Protein AF-A0A8J7CG60-F1 (afdb_monomer)

Secondary structure (DSSP, 8-state):
-EEEEEEE-SS-HHHHHHHS-HHHHHHHHHHHT----EEEEEEE-GGGS-HHHHHHHHTTT-EEEE-HHHHHHHHHHTGGGGGGHHHHHHHHHHHHHHHHHSTT--EEEE-TTEEESS-HHHHHHHTTT--EESTT-TTEEEE--TTHHHHHHHHHHHHHH-HHHHHHHHHHTTTTHHHHHHHH-------SS--SHHHHHHHHHHTTSS----HHHHHHHTTTEE--S-GGGTTTSTTGGGGPSP-EEEETTEEEETTEEE-EEE--HHHHHHHHHHHHHHHH-TT-------TT-----TTSHHHHHHHHHHHHHH-----HHHHHHIIIII--SHHHHTT-GGGSTTTT-

Nearest PDB structures (foldseek):
  6w0u-assembly1_A-2  TM=4.039E-01  e=3.022E+00  Human immunodeficiency virus 1
  6l0c-assembly1_A-2  TM=3.840E-01  e=8.958E+00  Human immunodeficiency virus 1
  4dmn-assembly1_A  TM=3.626E-01  e=8.506E+00  Human immunodeficiency virus type 1 (NEW YORK-5 ISOLATE)

Foldseek 3Di:
DAEEEEDEDDAAQVVRCLALVLLLQLVLCVLVVADPRYEYEYCYCPVRYDPVSVVSNVVSNYHYDDLVVVNVVVCVVLVLLCVLPDVQSCQLCVLVSCCVVVPPDWYWYAYSQKRFLDHPVLLCVLCPLFFADFLLDNRTTTGNDNCQSVLSVVLSVVCSVPQLVSLQVLLVVCPPLVVCSQWQSLHDDPDSGDNHVSNVSSSCSSVVSGDHDTPVSSCVSVVLEDDDLAPVCQCVDPPSVVVPQWDWDADSLWIDTPNRTHRIDRCDPQNVVLLQLVVQCCVPVVPDPDDDDRPPDPPPDDPPCPVCVVVVVVSVVPGDPRGSSNSCCCCRPPHHCRVVRVPDPPSDDPPPD

Sequence (353 aa):
MKSVICVWCNNNSHEFEQQIPLNFLGKRNHALGFSNQFEILFLDGFDRIDQQYKNSLEELGYSLHDCSKIFASLSNQYSALSRFGDYEKKCFLRWLVIEQYLSGEAIAHYDGDIVFNEDPSILQQKMHNKTFMLQGCPALICISDKDWFNQYQSQLEVFVNNIEEYSEQAWQEREEWELSQENKWAGSRFRRIISSDQDFFSHLIHTDRISQDNPQEIISNLQSYILWENPLYLHVYSPWNKNLPFRYKRINNIDFINEQQVAFWHMQGYFVKYLGKYLYLKNILKFLNMRLTNEMEVLGGDKGEYFSKLTRKIIDKFHKNYSRLEIYNFYFKEKSFDDVFNNQVWWQKGVFV

Radius of gyration: 20.49 Å; Cα contacts (8 Å, |Δi|>4): 522; chains: 1; bounding box: 55×44×49 Å

Organism: NCBI:txid2748662

Solvent-accessible surface area (backbone atoms only — not comparable to full-atom values): 19594 Å² total; per-residue (Å²): 115,46,37,35,29,70,45,67,40,91,67,38,51,69,63,35,34,34,63,43,31,54,65,60,51,33,53,49,31,54,76,72,72,30,65,39,70,29,46,36,37,18,48,35,39,55,86,41,41,46,68,69,61,51,50,55,36,42,77,44,45,34,44,81,42,78,35,36,68,58,35,52,54,48,49,61,73,51,46,70,42,57,82,59,35,72,68,37,34,48,58,55,45,47,61,60,41,46,45,73,74,49,63,91,59,35,35,37,38,37,38,59,46,58,46,73,44,48,41,56,64,61,54,49,63,58,46,59,88,34,27,37,47,45,57,25,35,73,55,37,29,33,38,45,56,79,61,41,62,58,36,49,50,57,52,48,54,56,33,60,75,37,54,67,62,43,17,48,51,54,50,69,67,44,72,68,46,70,59,27,28,74,61,56,23,14,29,77,75,93,61,61,63,64,68,41,43,47,40,45,49,16,52,30,44,59,69,66,57,34,79,64,53,58,49,67,61,55,47,61,61,41,64,72,42,46,82,63,64,42,76,91,48,48,64,74,41,80,75,61,39,77,58,67,80,54,43,48,50,72,57,96,89,29,44,24,46,69,87,31,34,31,40,47,44,46,53,45,70,70,53,45,49,48,51,35,50,50,53,50,44,52,73,73,45,74,84,61,96,68,87,78,81,56,95,80,66,80,77,86,59,99,77,67,52,66,68,52,51,54,52,46,53,51,47,70,72,66,51,69,86,62,43,50,39,56,51,45,47,43,49,73,72,76,46,66,60,45,85,73,40,54,76,54,70,79,73,48,89,71,79,83,114

Mean predicted aligned error: 6.36 Å

pLDDT: mean 87.69, std 15.95, range [29.81, 98.81]

Structure (mmCIF, N/CA/C/O backbone):
data_AF-A0A8J7CG60-F1
#
_entry.id   AF-A0A8J7CG60-F1
#
loop_
_atom_site.group_PDB
_atom_site.id
_atom_site.type_symbol
_atom_site.label_atom_id
_atom_site.label_alt_id
_atom_site.label_comp_id
_atom_site.label_asym_id
_atom_site.label_entity_id
_atom_site.label_seq_id
_atom_site.pdbx_PDB_ins_code
_atom_site.Cartn_x
_atom_site.Cartn_y
_atom_site.Cartn_z
_atom_site.occupancy
_atom_site.B_iso_or_equiv
_atom_site.auth_seq_id
_atom_site.auth_comp_id
_atom_site.auth_asym_id
_atom_site.auth_atom_id
_atom_site.pdbx_PDB_model_num
ATOM 1 N N . MET A 1 1 ? -8.453 -15.650 0.715 1.00 93.50 1 MET A N 1
ATOM 2 C CA . MET A 1 1 ? -7.894 -14.326 1.036 1.00 93.50 1 MET A CA 1
ATOM 3 C C . MET A 1 1 ? -8.338 -13.377 -0.058 1.00 93.50 1 MET A C 1
ATOM 5 O O . MET A 1 1 ? -8.254 -13.760 -1.219 1.00 93.50 1 MET A O 1
ATOM 9 N N . LYS A 1 2 ? -8.877 -12.213 0.298 1.00 96.25 2 LYS A N 1
ATOM 10 C CA . LYS A 1 2 ? -9.319 -11.178 -0.642 1.00 96.25 2 LYS A CA 1
ATOM 11 C C . LYS A 1 2 ? -8.225 -10.135 -0.817 1.00 96.25 2 LYS A C 1
ATOM 13 O O . LYS A 1 2 ? -7.648 -9.701 0.173 1.00 96.25 2 LYS A O 1
ATOM 18 N N . SER A 1 3 ? -7.955 -9.720 -2.049 1.00 97.44 3 SER A N 1
ATOM 19 C CA . SER A 1 3 ? -7.085 -8.570 -2.288 1.00 97.44 3 SER A CA 1
ATOM 20 C C . SER A 1 3 ? -7.886 -7.285 -2.267 1.00 97.44 3 SER A C 1
ATOM 22 O O . SER A 1 3 ? -8.935 -7.208 -2.901 1.00 97.44 3 SER A O 1
ATOM 24 N N . VAL A 1 4 ? -7.403 -6.289 -1.533 1.00 98.31 4 VAL A N 1
ATOM 25 C CA . VAL A 1 4 ? -8.158 -5.070 -1.234 1.00 98.31 4 VAL A CA 1
ATOM 26 C C . VAL A 1 4 ? -7.294 -3.847 -1.492 1.00 98.31 4 VAL A C 1
ATOM 28 O O . VAL A 1 4 ? -6.126 -3.823 -1.108 1.00 98.31 4 VAL A O 1
ATOM 31 N N . ILE A 1 5 ? -7.879 -2.823 -2.109 1.00 98.44 5 ILE A N 1
ATOM 32 C CA . ILE A 1 5 ? -7.265 -1.500 -2.246 1.00 98.44 5 ILE A CA 1
ATOM 33 C C . ILE A 1 5 ? -8.273 -0.468 -1.748 1.00 98.44 5 ILE A C 1
ATOM 35 O O . ILE A 1 5 ? -9.375 -0.352 -2.285 1.00 98.44 5 ILE A O 1
ATOM 39 N N . CYS A 1 6 ? -7.894 0.303 -0.733 1.00 98.50 6 CYS A N 1
ATOM 40 C CA . CYS A 1 6 ? -8.697 1.426 -0.259 1.00 98.50 6 CYS A CA 1
ATOM 41 C C . CYS A 1 6 ? -8.301 2.703 -0.997 1.00 98.50 6 CYS A C 1
ATOM 43 O O . CYS A 1 6 ? -7.126 3.061 -1.051 1.00 98.50 6 CYS A O 1
ATOM 45 N N . VAL A 1 7 ? -9.287 3.412 -1.540 1.00 98.25 7 VAL A N 1
ATOM 46 C CA . VAL A 1 7 ? -9.072 4.645 -2.305 1.00 98.25 7 VAL A CA 1
ATOM 47 C C . VAL A 1 7 ? -10.098 5.710 -1.939 1.00 98.25 7 VAL A C 1
ATOM 49 O O . VAL A 1 7 ? -11.120 5.442 -1.313 1.00 98.25 7 VAL A O 1
ATOM 52 N N . TRP A 1 8 ? -9.837 6.947 -2.340 1.00 97.75 8 TRP A N 1
ATOM 53 C CA . TRP A 1 8 ? -10.813 8.030 -2.300 1.00 97.75 8 TRP A CA 1
ATOM 54 C C . TRP A 1 8 ? -10.548 9.003 -3.444 1.00 97.75 8 TRP A C 1
ATOM 56 O O . TRP A 1 8 ? -9.405 9.182 -3.871 1.00 97.75 8 TRP A O 1
ATOM 66 N N . CYS A 1 9 ? -11.606 9.638 -3.945 1.00 97.12 9 CYS A N 1
ATOM 67 C CA . CYS A 1 9 ? -11.503 10.625 -5.013 1.00 97.12 9 CYS A CA 1
ATOM 68 C C . CYS A 1 9 ? -11.947 12.003 -4.530 1.00 97.12 9 CYS A C 1
ATOM 70 O O . CYS A 1 9 ? -13.096 12.213 -4.154 1.00 97.12 9 CYS A O 1
ATOM 72 N N . ASN A 1 10 ? -11.038 12.974 -4.589 1.00 94.62 10 ASN A N 1
ATOM 73 C CA . ASN A 1 10 ? -11.360 14.340 -4.190 1.00 94.62 10 ASN A CA 1
ATOM 74 C C . ASN A 1 10 ? -11.981 15.160 -5.327 1.00 94.62 10 ASN A C 1
ATOM 76 O O . ASN A 1 10 ? -12.767 16.061 -5.046 1.00 94.62 10 ASN A O 1
ATOM 80 N N . ASN A 1 11 ? -11.670 14.833 -6.584 1.00 94.69 11 ASN A N 1
ATOM 81 C CA . ASN A 1 11 ? -11.988 15.681 -7.732 1.00 94.69 11 ASN A CA 1
ATOM 82 C C . ASN A 1 11 ? -12.797 14.932 -8.793 1.00 94.69 11 ASN A C 1
ATOM 84 O O . ASN A 1 11 ? -14.014 14.901 -8.703 1.00 94.69 11 ASN A O 1
ATOM 88 N N . ASN A 1 12 ? -12.144 14.357 -9.801 1.00 97.31 12 ASN A N 1
ATOM 89 C CA . ASN A 1 12 ? -12.774 13.649 -10.917 1.00 97.31 12 ASN A CA 1
ATOM 90 C C . ASN A 1 12 ? -11.891 12.472 -11.362 1.00 97.31 12 ASN A C 1
ATOM 92 O O . ASN A 1 12 ? -10.744 12.358 -10.925 1.00 97.31 12 ASN A O 1
ATOM 96 N N . SER A 1 13 ? -12.396 11.621 -12.257 1.00 97.81 13 SER A N 1
ATOM 97 C CA . SER A 1 13 ? -11.680 10.430 -12.743 1.00 97.81 13 SER A CA 1
ATOM 98 C C . SER A 1 13 ? -10.309 10.729 -13.347 1.00 97.81 13 SER A C 1
ATOM 100 O O . SER A 1 13 ? -9.375 9.953 -13.159 1.00 97.81 13 SER A O 1
ATOM 102 N N . HIS A 1 14 ? -10.167 11.848 -14.067 1.00 97.44 14 HIS A N 1
ATOM 103 C CA . HIS A 1 14 ? -8.894 12.209 -14.685 1.00 97.44 14 HIS A CA 1
ATOM 104 C C . HIS A 1 14 ? -7.843 12.497 -13.616 1.00 97.44 14 HIS A C 1
ATOM 106 O O . HIS A 1 14 ? -6.774 11.898 -13.622 1.00 97.44 14 HIS A O 1
ATOM 112 N N . GLU A 1 15 ? -8.154 13.386 -12.676 1.00 97.00 15 GLU A N 1
ATOM 113 C CA . GLU A 1 15 ? -7.235 13.738 -11.594 1.00 97.00 15 GLU A CA 1
ATOM 114 C C . GLU A 1 15 ? -6.970 12.568 -10.647 1.00 97.00 15 GLU A C 1
ATOM 116 O O . GLU A 1 15 ? -5.842 12.412 -10.179 1.00 97.00 15 GLU A O 1
ATOM 121 N N . PHE A 1 16 ? -7.976 11.722 -10.410 1.00 97.50 16 PHE A N 1
ATOM 122 C CA . PHE A 1 16 ? -7.812 10.478 -9.671 1.00 97.50 16 PHE A CA 1
ATOM 123 C C . PHE A 1 16 ? -6.768 9.581 -10.337 1.00 97.50 16 PHE A C 1
ATOM 125 O O . PHE A 1 16 ? -5.786 9.243 -9.689 1.00 97.50 16 PHE A O 1
ATOM 132 N N . GLU A 1 17 ? -6.894 9.290 -11.635 1.00 97.81 17 GLU A N 1
ATOM 133 C CA . GLU A 1 17 ? -5.934 8.451 -12.366 1.00 97.81 17 GLU A CA 1
ATOM 134 C C . GLU A 1 17 ? -4.526 9.074 -12.413 1.00 97.81 17 GLU A C 1
ATOM 136 O O . GLU A 1 17 ? -3.533 8.354 -12.399 1.00 97.81 17 GLU A O 1
ATOM 141 N N . GLN A 1 18 ? -4.394 10.407 -12.421 1.00 96.69 18 GLN A N 1
ATOM 142 C CA . GLN A 1 18 ? -3.076 11.060 -12.337 1.00 96.69 18 GLN A CA 1
ATOM 143 C C . GLN A 1 18 ? -2.361 10.779 -11.006 1.00 96.69 18 GLN A C 1
ATOM 145 O O . GLN A 1 18 ? -1.124 10.797 -10.957 1.00 96.69 18 GLN A O 1
ATOM 150 N N . GLN A 1 19 ? -3.126 10.548 -9.936 1.00 94.12 19 GLN A N 1
ATOM 151 C CA . GLN A 1 19 ? -2.611 10.279 -8.599 1.00 94.12 19 GLN A CA 1
ATOM 152 C C . GLN A 1 19 ? -2.565 8.784 -8.303 1.00 94.12 19 GLN A C 1
ATOM 154 O O . GLN A 1 19 ? -1.498 8.294 -7.977 1.00 94.12 19 GLN A O 1
ATOM 159 N N . ILE A 1 20 ? -3.661 8.051 -8.434 1.00 95.75 20 ILE A N 1
ATOM 160 C CA . ILE A 1 20 ? -3.771 6.616 -8.160 1.00 95.75 20 ILE A CA 1
ATOM 161 C C . ILE A 1 20 ? -4.149 5.929 -9.481 1.00 95.75 20 ILE A C 1
ATOM 163 O O . ILE A 1 20 ? -5.333 5.825 -9.805 1.00 95.75 20 ILE A O 1
ATOM 167 N N . PRO A 1 21 ? -3.162 5.528 -10.301 1.00 96.56 21 PRO A N 1
ATOM 168 C CA . PRO A 1 21 ? -3.385 5.161 -11.696 1.00 96.56 21 PRO A CA 1
ATOM 169 C C 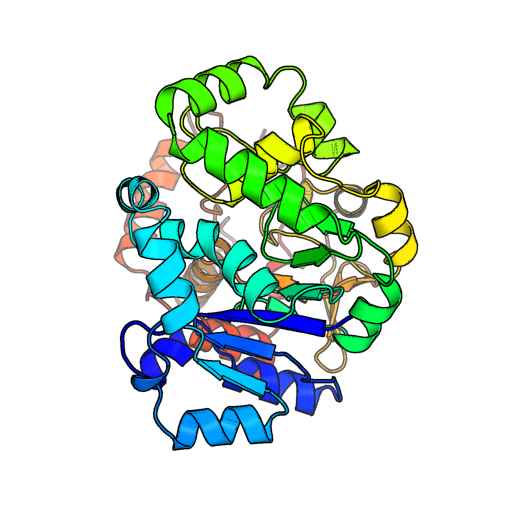. PRO A 1 21 ? -3.898 3.714 -11.840 1.00 96.56 21 PRO A C 1
ATOM 171 O O . PRO A 1 21 ? -3.219 2.848 -12.395 1.00 96.56 21 PRO A O 1
ATOM 174 N N . LEU A 1 22 ? -5.091 3.425 -11.309 1.00 97.88 22 LEU A N 1
ATOM 175 C CA . LEU A 1 22 ? -5.674 2.076 -11.302 1.00 97.88 22 LEU A CA 1
ATOM 176 C C . LEU A 1 22 ? -5.912 1.532 -12.715 1.00 97.88 22 LEU A C 1
ATOM 178 O O . LEU A 1 22 ? -5.692 0.347 -12.962 1.00 97.88 22 LEU A O 1
ATOM 182 N N . ASN A 1 23 ? -6.310 2.377 -13.671 1.00 98.00 23 ASN A N 1
ATOM 183 C CA . ASN A 1 23 ? -6.537 1.929 -15.046 1.00 98.00 23 ASN A CA 1
ATOM 184 C C . ASN A 1 23 ? -5.208 1.535 -15.712 1.00 98.00 23 ASN A C 1
ATOM 186 O O . ASN A 1 23 ? -5.115 0.507 -16.389 1.00 98.00 23 ASN A O 1
ATOM 190 N N . PHE A 1 24 ? -4.146 2.314 -15.484 1.00 98.19 24 PHE A N 1
ATOM 191 C CA . PHE A 1 24 ? -2.795 1.925 -15.883 1.00 98.19 24 PHE A CA 1
ATOM 192 C C . PHE A 1 24 ? -2.389 0.577 -15.276 1.00 98.19 24 PHE A C 1
ATOM 194 O O . PHE A 1 24 ? -1.901 -0.289 -16.009 1.00 98.19 24 PHE A O 1
ATOM 201 N N . LEU A 1 25 ? -2.567 0.410 -13.961 1.00 97.94 25 LEU A N 1
ATOM 202 C CA . LEU A 1 25 ? -2.169 -0.795 -13.232 1.00 97.94 25 LEU A CA 1
ATOM 203 C C . LEU A 1 25 ? -2.898 -2.029 -13.767 1.00 97.94 25 LEU A C 1
ATOM 205 O O . LEU A 1 25 ? -2.243 -2.999 -14.146 1.00 97.94 25 LEU A O 1
ATOM 209 N N . GLY A 1 26 ? -4.222 -1.957 -13.914 1.00 98.06 26 GLY A N 1
ATOM 210 C CA . GLY A 1 26 ? -5.019 -3.067 -14.429 1.00 98.06 26 GLY A CA 1
ATOM 211 C C . GLY A 1 26 ? -4.627 -3.456 -15.856 1.00 98.06 26 GLY A C 1
ATOM 212 O O . GLY A 1 26 ? -4.418 -4.636 -16.147 1.00 98.06 26 GLY A O 1
ATOM 213 N N . LYS A 1 27 ? -4.417 -2.472 -16.744 1.00 98.31 27 LYS A N 1
ATOM 214 C CA . LYS A 1 27 ? -3.932 -2.722 -18.115 1.00 98.31 27 LYS A CA 1
ATOM 215 C C . LYS A 1 27 ? -2.556 -3.374 -18.134 1.00 98.31 27 LYS A C 1
ATOM 217 O O . LYS A 1 27 ? -2.310 -4.259 -18.952 1.00 98.31 27 LYS A O 1
ATOM 222 N N . ARG A 1 28 ? -1.651 -2.930 -17.258 1.00 97.75 28 ARG A N 1
ATOM 223 C CA . ARG A 1 28 ? -0.317 -3.522 -17.132 1.00 97.75 28 ARG A CA 1
ATOM 224 C C . ARG A 1 28 ? -0.409 -4.971 -16.664 1.00 97.75 28 ARG A C 1
ATOM 226 O O . ARG A 1 28 ? 0.209 -5.822 -17.291 1.00 97.75 28 ARG A O 1
ATOM 233 N N . ASN A 1 29 ? -1.186 -5.247 -15.623 1.00 98.06 29 ASN A N 1
ATOM 234 C CA . ASN A 1 29 ? -1.383 -6.599 -15.110 1.00 98.06 29 ASN A CA 1
ATOM 235 C C . ASN A 1 29 ? -1.938 -7.530 -16.198 1.00 98.06 29 ASN A C 1
ATOM 237 O O . ASN A 1 29 ? -1.345 -8.572 -16.452 1.00 98.06 29 ASN A O 1
ATOM 241 N N . HIS A 1 30 ? -2.965 -7.112 -16.948 1.00 97.25 30 HIS A N 1
ATOM 242 C CA . HIS A 1 30 ? -3.465 -7.877 -18.100 1.00 97.25 30 HIS A CA 1
ATOM 243 C C . HIS A 1 30 ? -2.389 -8.140 -19.159 1.00 97.25 30 HIS A C 1
ATOM 245 O O . HIS A 1 30 ? -2.275 -9.260 -19.651 1.00 97.25 30 HIS A O 1
ATOM 251 N N . ALA A 1 31 ? -1.572 -7.138 -19.498 1.00 97.44 31 ALA A N 1
ATOM 252 C CA . ALA A 1 31 ? -0.486 -7.305 -20.465 1.00 97.44 31 ALA A CA 1
ATOM 253 C C . ALA A 1 31 ? 0.607 -8.282 -19.987 1.00 97.44 31 ALA A C 1
ATOM 255 O O . ALA A 1 31 ? 1.302 -8.868 -20.814 1.00 97.44 31 ALA A O 1
ATOM 256 N N . LEU A 1 32 ? 0.755 -8.455 -18.671 1.00 97.31 32 LEU A N 1
ATOM 257 C CA . LEU A 1 32 ? 1.648 -9.434 -18.046 1.00 97.31 32 LEU A CA 1
ATOM 258 C C . LEU A 1 32 ? 0.980 -10.801 -17.818 1.00 97.31 32 LEU A C 1
ATOM 260 O O . LEU A 1 32 ? 1.657 -11.742 -17.415 1.00 97.31 32 LEU A O 1
ATOM 264 N N . GLY A 1 33 ? -0.325 -10.925 -18.085 1.00 97.50 33 GLY A N 1
ATOM 265 C CA . GLY A 1 33 ? -1.109 -12.127 -17.799 1.00 97.50 33 GLY A CA 1
ATOM 266 C C . GLY A 1 33 ? -1.459 -12.312 -16.319 1.00 97.50 33 GLY A C 1
ATOM 267 O O . GLY A 1 33 ? -1.783 -13.426 -15.922 1.00 97.50 33 GLY A O 1
ATOM 268 N N . PHE A 1 34 ? -1.379 -11.252 -15.510 1.00 97.88 34 PHE A N 1
ATOM 269 C CA . PHE A 1 34 ? -1.657 -11.283 -14.074 1.00 97.88 34 PHE A CA 1
ATOM 270 C C . PHE A 1 34 ? -3.145 -11.114 -13.755 1.00 97.88 34 PHE A C 1
ATOM 272 O O . PHE A 1 34 ? -3.885 -10.463 -14.499 1.00 97.88 34 PHE A O 1
ATOM 279 N N . SER A 1 35 ? -3.562 -11.628 -12.596 1.00 94.81 35 SER A N 1
ATOM 280 C CA . SER A 1 35 ? -4.893 -11.370 -12.040 1.00 94.81 35 SER A CA 1
ATOM 281 C C . SER A 1 35 ? -5.081 -9.912 -11.588 1.00 94.81 35 SER A C 1
ATOM 283 O O . SER A 1 35 ? -4.180 -9.288 -11.027 1.00 94.81 35 SER A O 1
ATOM 285 N N . ASN A 1 36 ? -6.300 -9.399 -11.778 1.00 94.88 36 ASN A N 1
ATOM 286 C CA . ASN A 1 36 ? -6.766 -8.081 -11.326 1.00 94.88 36 ASN A CA 1
ATOM 287 C C . ASN A 1 36 ? -7.946 -8.162 -10.347 1.00 94.88 36 ASN A C 1
ATOM 289 O O . ASN A 1 36 ? -8.657 -7.181 -10.148 1.00 94.88 36 ASN A O 1
ATOM 293 N N . GLN A 1 37 ? -8.163 -9.318 -9.722 1.00 96.44 37 GLN A N 1
ATOM 294 C CA . GLN A 1 37 ? -9.256 -9.508 -8.769 1.00 96.44 37 GLN A CA 1
ATOM 295 C C . GLN A 1 37 ? -8.958 -8.793 -7.442 1.00 96.44 37 GLN A C 1
ATOM 297 O O . GLN A 1 37 ? -8.492 -9.408 -6.481 1.00 96.44 37 GLN A O 1
ATOM 302 N N . PHE A 1 38 ? -9.214 -7.486 -7.407 1.00 98.19 38 PHE A N 1
ATOM 303 C CA . PHE A 1 38 ? -9.151 -6.655 -6.208 1.00 98.19 38 PHE A CA 1
ATOM 304 C C . PHE A 1 38 ? -10.528 -6.069 -5.900 1.00 98.19 38 PHE A C 1
ATOM 306 O O . PHE A 1 38 ? -11.213 -5.578 -6.798 1.00 98.19 38 PHE A O 1
ATOM 313 N N . GLU A 1 39 ? -10.882 -6.065 -4.618 1.00 98.56 39 GLU A N 1
ATOM 314 C CA . GLU A 1 39 ? -11.990 -5.279 -4.085 1.00 98.56 39 GLU A CA 1
ATOM 315 C C . GLU A 1 39 ? -11.482 -3.835 -3.883 1.00 98.56 39 GLU A C 1
ATOM 317 O O . GLU A 1 39 ? -10.629 -3.567 -3.030 1.00 98.56 39 GLU A O 1
ATOM 322 N N . ILE A 1 40 ? -11.962 -2.895 -4.698 1.00 98.69 40 ILE A N 1
ATOM 323 C CA . ILE A 1 40 ? -11.611 -1.473 -4.630 1.00 98.69 40 ILE A CA 1
ATOM 324 C C . ILE A 1 40 ? -12.645 -0.755 -3.765 1.00 98.69 40 ILE A C 1
ATOM 326 O O . ILE A 1 40 ? -13.773 -0.501 -4.196 1.00 98.69 40 ILE A O 1
ATOM 330 N N . LEU A 1 41 ? -12.258 -0.420 -2.536 1.00 98.81 41 LEU A N 1
ATOM 331 C CA . LEU A 1 41 ? -13.138 0.216 -1.560 1.00 98.81 41 LEU A CA 1
ATOM 332 C C . LEU A 1 41 ? -12.958 1.735 -1.612 1.00 98.81 41 LEU A C 1
ATOM 334 O O . LEU A 1 41 ? -11.949 2.272 -1.149 1.00 98.81 41 LEU A O 1
ATOM 338 N N . PHE A 1 42 ? -13.945 2.442 -2.159 1.00 98.69 42 PHE A N 1
ATOM 339 C CA . PHE A 1 42 ? -13.968 3.901 -2.146 1.00 98.69 42 PHE A CA 1
ATOM 340 C C . PHE A 1 42 ? -14.468 4.398 -0.790 1.00 98.69 42 PHE A C 1
ATOM 342 O O . PHE A 1 42 ? -15.655 4.303 -0.479 1.00 98.69 42 PHE A O 1
ATOM 349 N N . LEU A 1 43 ? -13.563 4.954 0.016 1.00 98.62 43 LEU A N 1
ATOM 350 C CA . LEU A 1 43 ? -13.893 5.563 1.309 1.00 98.62 43 LEU A CA 1
ATOM 351 C C . LEU A 1 43 ? -14.669 6.878 1.139 1.00 98.62 43 LEU A C 1
ATOM 353 O O . LEU A 1 43 ? -15.421 7.272 2.024 1.00 98.62 43 LEU A O 1
ATOM 357 N N . ASP A 1 44 ? -14.457 7.569 0.016 1.00 97.94 44 ASP A N 1
ATOM 358 C CA . ASP A 1 44 ? -15.116 8.823 -0.355 1.00 97.94 44 ASP A CA 1
ATOM 359 C C . ASP A 1 44 ? -14.982 9.069 -1.873 1.00 97.94 44 ASP A C 1
ATOM 361 O O . ASP A 1 44 ? -14.041 8.591 -2.516 1.00 97.94 44 ASP A O 1
ATOM 365 N N . GLY A 1 45 ? -15.909 9.839 -2.443 1.00 97.44 45 GLY A N 1
ATOM 366 C CA . GLY A 1 45 ? -15.847 10.318 -3.825 1.00 97.44 45 GLY A CA 1
ATOM 367 C C . GLY A 1 45 ? -16.158 9.287 -4.908 1.00 97.44 45 GLY A C 1
ATOM 368 O O . GLY A 1 45 ? -15.775 9.489 -6.061 1.00 97.44 45 GLY A O 1
ATOM 369 N N . PHE A 1 46 ? -16.842 8.187 -4.580 1.00 98.25 46 PHE A N 1
ATOM 370 C CA . PHE A 1 46 ? -17.279 7.207 -5.580 1.00 98.25 46 PHE A CA 1
ATOM 371 C C . PHE A 1 46 ? -18.178 7.841 -6.653 1.00 98.25 46 PHE A C 1
ATOM 373 O O . PHE A 1 46 ? -18.079 7.518 -7.834 1.00 98.25 46 PHE A O 1
ATOM 380 N N . ASP A 1 47 ? -19.037 8.779 -6.261 1.00 97.75 47 ASP A N 1
ATOM 381 C CA . ASP A 1 47 ? -19.927 9.560 -7.126 1.00 97.75 47 ASP A CA 1
ATOM 382 C C . ASP A 1 47 ? -19.186 10.542 -8.049 1.00 97.75 47 ASP A C 1
ATOM 384 O O . ASP A 1 47 ? -19.708 10.910 -9.101 1.00 97.75 47 ASP A O 1
ATOM 388 N N . ARG A 1 48 ? -17.954 10.923 -7.695 1.00 97.88 48 ARG A N 1
ATOM 389 C CA . ARG A 1 48 ? -17.097 11.830 -8.479 1.00 97.88 48 ARG A CA 1
ATOM 390 C C . ARG A 1 48 ? -16.359 11.138 -9.623 1.00 97.88 48 ARG A C 1
ATOM 392 O O . ARG A 1 48 ? -15.821 11.801 -10.511 1.00 97.88 48 ARG A O 1
ATOM 399 N N . ILE A 1 49 ? -16.317 9.810 -9.598 1.00 97.56 49 ILE A N 1
ATOM 400 C CA . ILE A 1 49 ? -15.781 8.997 -10.684 1.00 97.56 49 ILE A CA 1
ATOM 401 C C . ILE A 1 49 ? -16.896 8.734 -11.700 1.00 97.56 49 ILE A C 1
ATOM 403 O O . ILE A 1 49 ? -17.952 8.185 -11.367 1.00 97.56 49 ILE A O 1
ATOM 407 N N . ASP A 1 50 ? -16.652 9.116 -12.949 1.00 97.44 50 ASP A N 1
ATOM 408 C CA . ASP A 1 50 ? -17.600 8.929 -14.043 1.00 97.44 50 ASP A CA 1
ATOM 409 C C . ASP A 1 50 ? -17.814 7.444 -14.391 1.00 97.44 50 ASP A C 1
ATOM 411 O O . ASP A 1 50 ? -16.984 6.571 -14.118 1.00 97.44 50 ASP A O 1
ATOM 415 N N . GLN A 1 51 ? -18.965 7.150 -15.004 1.00 98.19 51 GLN A N 1
ATOM 416 C CA . GLN A 1 51 ? -19.361 5.777 -15.319 1.00 98.19 51 GLN A CA 1
ATOM 417 C C . GLN A 1 51 ? -18.430 5.109 -16.339 1.00 98.19 51 GLN A C 1
ATOM 419 O O . GLN A 1 51 ? -18.224 3.902 -16.273 1.00 98.19 51 GLN A O 1
ATOM 424 N N . GLN A 1 52 ? -17.849 5.872 -17.268 1.00 98.31 52 GLN A N 1
ATOM 425 C CA . GLN A 1 52 ? -16.939 5.319 -18.270 1.00 98.31 52 GLN A CA 1
ATOM 426 C C . GLN A 1 52 ? -15.662 4.794 -17.605 1.00 98.31 52 GLN A C 1
ATOM 428 O O . GLN A 1 52 ? -15.192 3.707 -17.941 1.00 98.31 52 GLN A O 1
ATOM 433 N N . TYR A 1 53 ? -15.112 5.539 -16.649 1.00 98.31 53 TYR A N 1
ATOM 434 C CA . TYR A 1 53 ? -13.944 5.115 -15.894 1.00 98.31 53 TYR A CA 1
ATOM 435 C C . TYR A 1 53 ? -14.254 3.905 -15.002 1.00 98.31 53 TYR A C 1
ATOM 437 O O . TYR A 1 53 ? -13.469 2.959 -14.997 1.00 98.31 53 TYR A O 1
ATOM 445 N N . LYS A 1 54 ? -15.413 3.880 -14.322 1.00 98.69 54 LYS A N 1
ATOM 446 C CA . LYS A 1 54 ? -15.867 2.709 -13.540 1.00 98.69 54 LYS A CA 1
ATOM 447 C C . LYS A 1 54 ? -15.950 1.450 -14.397 1.00 98.69 54 LYS A C 1
ATOM 449 O O . LYS A 1 54 ? -15.283 0.470 -14.081 1.00 98.69 54 LYS A O 1
ATOM 454 N N . ASN A 1 55 ? -16.657 1.523 -15.527 1.00 98.56 55 ASN A N 1
ATOM 455 C CA . ASN A 1 55 ? -16.771 0.406 -16.467 1.00 98.56 55 ASN A CA 1
ATOM 456 C C . ASN A 1 55 ? -15.386 -0.060 -16.939 1.00 98.56 55 ASN A C 1
ATOM 458 O O . ASN A 1 55 ? -15.115 -1.253 -16.980 1.00 98.56 55 ASN A O 1
ATOM 462 N N . SER A 1 56 ? -14.477 0.878 -17.238 1.00 98.25 56 SER A N 1
ATOM 463 C CA . SER A 1 56 ? -13.109 0.537 -17.641 1.00 98.25 56 SER A CA 1
ATOM 464 C C . SER A 1 56 ? -12.333 -0.206 -16.553 1.00 98.25 56 SER A C 1
ATOM 466 O O . SER A 1 56 ? -11.452 -0.982 -16.907 1.00 98.25 56 SER A O 1
ATOM 468 N N . LEU A 1 57 ? -12.575 0.050 -15.265 1.00 98.44 57 LEU A N 1
ATOM 469 C CA . LEU A 1 57 ? -11.933 -0.695 -14.180 1.00 98.44 57 LEU A CA 1
ATOM 470 C C . LEU A 1 57 ? -12.576 -2.076 -13.988 1.00 98.44 57 LEU A C 1
ATOM 472 O O . LEU A 1 57 ? -11.861 -3.058 -13.807 1.00 98.44 57 LEU A O 1
ATOM 476 N N . GLU A 1 58 ? -13.900 -2.171 -14.083 1.00 98.50 58 GLU A N 1
ATOM 477 C CA . GLU A 1 58 ? -14.630 -3.444 -13.987 1.00 98.50 58 GLU A CA 1
ATOM 478 C C . GLU A 1 58 ? -14.270 -4.397 -15.139 1.00 98.50 58 GLU A C 1
ATOM 480 O O . GLU A 1 58 ? -14.018 -5.579 -14.917 1.00 98.50 58 GLU A O 1
ATOM 485 N N . GLU A 1 59 ? -14.130 -3.881 -16.365 1.00 98.19 59 GLU A N 1
ATOM 486 C CA . GLU A 1 59 ? -13.620 -4.629 -17.527 1.00 98.19 59 GLU A CA 1
ATOM 487 C C . GLU A 1 59 ? -12.179 -5.126 -17.329 1.00 98.19 59 GLU A C 1
ATOM 489 O O . GLU A 1 59 ? -11.777 -6.138 -17.908 1.00 98.19 59 GLU A O 1
ATOM 494 N N . LEU A 1 60 ? -11.392 -4.427 -16.505 1.00 98.06 60 LEU A N 1
ATOM 495 C CA . LEU A 1 60 ? -10.053 -4.860 -16.111 1.00 98.06 60 LEU A CA 1
ATOM 496 C C . LEU A 1 60 ? -10.072 -5.905 -14.989 1.00 98.06 60 LEU A C 1
ATOM 498 O O . LEU A 1 60 ? -9.007 -6.403 -14.649 1.00 98.06 60 LEU A O 1
ATOM 502 N N . GLY A 1 61 ? -11.239 -6.265 -14.447 1.00 97.62 61 GLY A N 1
ATOM 503 C CA . GLY A 1 61 ? -11.410 -7.312 -13.436 1.00 97.62 61 GLY A CA 1
ATOM 504 C C . GLY A 1 61 ? -11.508 -6.816 -11.992 1.00 97.62 61 GLY A C 1
ATOM 505 O O . GLY A 1 61 ? -11.569 -7.646 -11.085 1.00 97.62 61 GLY A O 1
ATOM 506 N N . TYR A 1 62 ? -11.533 -5.499 -11.770 1.00 98.50 62 TYR A N 1
ATOM 507 C CA . TYR A 1 62 ? -11.736 -4.919 -10.443 1.00 98.50 62 TYR A CA 1
ATOM 508 C C . TYR A 1 62 ? -13.206 -4.989 -10.010 1.00 98.50 62 TYR A C 1
ATOM 510 O O . TYR A 1 62 ? -14.104 -4.748 -10.814 1.00 98.50 62 TYR A O 1
ATOM 518 N N . SER A 1 63 ? -13.449 -5.219 -8.721 1.00 98.50 63 SER A N 1
ATOM 519 C CA . SER A 1 63 ? -14.761 -4.997 -8.104 1.00 98.50 63 SER A CA 1
ATOM 520 C C . SER A 1 63 ? -14.766 -3.622 -7.442 1.00 98.50 63 SER A C 1
ATOM 522 O O . SER A 1 63 ? -13.882 -3.328 -6.640 1.00 98.50 63 SER A O 1
ATOM 524 N N . LEU A 1 64 ? -15.724 -2.753 -7.768 1.00 98.69 64 LEU A N 1
ATOM 525 C CA . LEU A 1 64 ? -15.768 -1.394 -7.219 1.00 98.69 64 LEU A CA 1
ATOM 526 C C . LEU A 1 64 ? -16.875 -1.255 -6.173 1.00 98.69 64 LEU A C 1
ATOM 528 O O . LEU A 1 64 ? -18.022 -1.627 -6.423 1.00 98.69 64 LEU A O 1
ATOM 532 N N . HIS A 1 65 ? -16.553 -0.658 -5.024 1.00 98.69 65 HIS A N 1
ATOM 533 C CA . HIS A 1 65 ? -17.482 -0.556 -3.900 1.00 98.69 65 HIS A CA 1
ATOM 534 C C . HIS A 1 65 ? -17.519 0.853 -3.316 1.00 98.69 65 HIS A C 1
ATOM 536 O O . HIS A 1 65 ? -16.487 1.425 -2.967 1.00 98.69 65 HIS A O 1
ATOM 542 N N . ASP A 1 66 ? -18.726 1.399 -3.172 1.00 98.69 66 ASP A N 1
ATOM 543 C CA . ASP A 1 66 ? -18.962 2.650 -2.455 1.00 98.69 66 ASP A CA 1
ATOM 544 C C . ASP A 1 66 ? -19.092 2.380 -0.950 1.00 98.69 66 ASP A C 1
ATOM 546 O O . ASP A 1 66 ? -20.145 1.963 -0.459 1.00 98.69 66 ASP A O 1
ATOM 550 N N . CYS A 1 67 ? -18.013 2.636 -0.213 1.00 98.75 67 CYS A N 1
ATOM 551 C CA . CYS A 1 67 ? -17.955 2.487 1.238 1.00 98.75 67 CYS A CA 1
ATOM 552 C C . CYS A 1 67 ? -18.147 3.823 1.974 1.00 98.75 67 CYS A C 1
ATOM 554 O O . CYS A 1 67 ? -17.944 3.888 3.190 1.00 98.75 67 CYS A O 1
ATOM 556 N N . SER A 1 68 ? -18.575 4.885 1.281 1.00 98.38 68 SER A N 1
ATOM 557 C CA . SER A 1 68 ? -18.699 6.233 1.854 1.00 98.38 68 SER A CA 1
ATOM 558 C C . SER A 1 68 ? -19.624 6.294 3.069 1.00 98.38 68 SER A C 1
ATOM 560 O O . SER A 1 68 ? -19.340 7.012 4.024 1.00 98.38 68 SER A O 1
ATOM 562 N N . LYS A 1 69 ? -20.702 5.500 3.095 1.00 98.50 69 LYS A N 1
ATOM 563 C CA . LYS A 1 69 ? -21.618 5.426 4.248 1.00 98.50 69 LYS A CA 1
ATOM 564 C C . LYS A 1 69 ? -20.964 4.798 5.479 1.00 98.50 69 LYS A C 1
ATOM 566 O O . LYS A 1 69 ? -21.137 5.315 6.582 1.00 98.50 69 LYS A O 1
ATOM 571 N N . ILE A 1 70 ? -20.207 3.715 5.284 1.00 98.69 70 ILE A N 1
ATOM 572 C CA . ILE A 1 70 ? -19.443 3.046 6.349 1.00 98.69 70 ILE A CA 1
ATOM 573 C C . ILE A 1 70 ? -18.413 4.032 6.903 1.00 98.69 70 ILE A C 1
ATOM 575 O O . ILE A 1 70 ? -18.380 4.303 8.106 1.00 98.69 70 ILE A O 1
ATOM 579 N N . PHE A 1 71 ? -17.636 4.648 6.008 1.00 98.75 71 PHE A N 1
ATOM 580 C CA . PHE A 1 71 ? -16.644 5.649 6.377 1.00 98.75 71 PHE A CA 1
ATOM 581 C C . PHE A 1 71 ? -17.269 6.851 7.095 1.00 98.75 71 PHE A C 1
ATOM 583 O O . PHE A 1 71 ? -16.740 7.277 8.113 1.00 98.75 71 PHE A O 1
ATOM 590 N N . ALA A 1 72 ? -18.403 7.384 6.632 1.00 98.50 72 ALA A N 1
ATOM 591 C CA . ALA A 1 72 ? -19.074 8.518 7.268 1.00 98.50 72 ALA A CA 1
ATOM 592 C C . ALA A 1 72 ? -19.524 8.196 8.703 1.00 98.50 72 ALA A C 1
ATOM 594 O O . ALA A 1 72 ? -19.325 9.011 9.606 1.00 98.50 72 ALA A O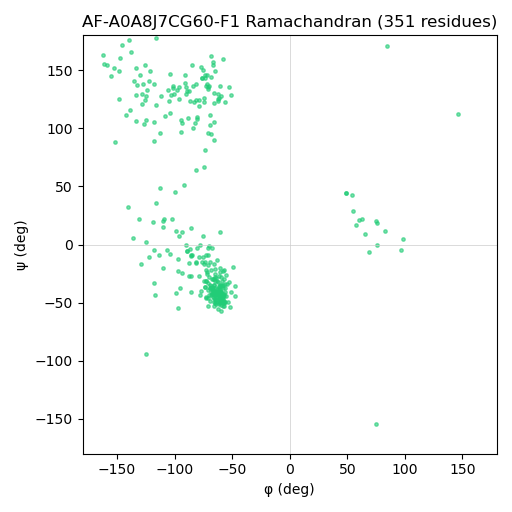 1
ATOM 595 N N . SER A 1 73 ? -20.072 6.998 8.931 1.00 98.62 73 SER A N 1
ATOM 596 C CA . SER A 1 73 ? -20.444 6.529 10.272 1.00 98.62 73 SER A CA 1
ATOM 597 C C . SER A 1 73 ? -19.226 6.465 11.200 1.00 98.62 73 SER A C 1
ATOM 599 O O . SER A 1 73 ? -19.228 7.063 12.277 1.00 98.62 73 SER A O 1
ATOM 601 N N . LEU A 1 74 ? -18.146 5.822 10.746 1.00 98.69 74 LEU A N 1
ATOM 602 C CA . LEU A 1 74 ? -16.885 5.731 11.487 1.00 98.69 74 LEU A CA 1
ATOM 603 C C . LEU A 1 74 ? -16.246 7.107 11.715 1.00 98.69 74 LEU A C 1
ATOM 605 O O . LEU A 1 74 ? -15.770 7.412 12.800 1.00 98.69 74 LEU A O 1
ATOM 609 N N . SER A 1 75 ? -16.274 7.979 10.714 1.00 98.31 75 SER A N 1
ATOM 610 C CA . SER A 1 75 ? -15.736 9.338 10.778 1.00 98.31 75 SER A CA 1
ATOM 611 C C . SER A 1 75 ? -16.435 10.179 11.851 1.00 98.31 75 SER A C 1
ATOM 613 O O . SER A 1 75 ? -15.776 10.986 12.516 1.00 98.31 75 SER A O 1
ATOM 615 N N . ASN A 1 76 ? -17.737 9.964 12.059 1.00 98.06 76 ASN A N 1
ATOM 616 C CA . ASN A 1 76 ? -18.496 10.585 13.142 1.00 98.06 76 ASN A CA 1
ATOM 617 C C . ASN A 1 76 ? -18.132 9.984 14.509 1.00 98.06 76 ASN A C 1
ATOM 619 O O . ASN A 1 76 ? -17.895 10.736 15.454 1.00 98.06 76 ASN A O 1
ATOM 623 N N . GLN A 1 77 ? -18.038 8.653 14.605 1.00 98.44 77 GLN A N 1
ATOM 624 C CA . GLN A 1 77 ? -17.655 7.949 15.836 1.00 98.44 77 GLN A CA 1
ATOM 625 C C . GLN A 1 77 ? -16.245 8.342 16.309 1.00 98.44 77 GLN A C 1
ATOM 627 O O . GLN A 1 77 ? -16.050 8.684 17.471 1.00 98.44 77 GLN A O 1
ATOM 632 N N . TYR A 1 78 ? -15.275 8.377 15.397 1.00 98.31 78 TYR A N 1
ATOM 633 C CA . TYR A 1 78 ? -13.874 8.718 15.657 1.00 98.31 78 TYR A CA 1
ATOM 634 C C . TYR A 1 78 ? -13.573 10.178 15.270 1.00 98.31 78 TYR A C 1
ATOM 636 O O . TYR A 1 78 ? -12.573 10.491 14.614 1.00 98.31 78 TYR A O 1
ATOM 644 N N . SER A 1 79 ? -14.459 11.104 15.651 1.00 97.88 79 SER A N 1
ATOM 645 C CA . SER A 1 79 ? -14.368 12.525 15.273 1.00 97.88 79 SER A CA 1
ATOM 646 C C . SER A 1 79 ? -13.077 13.215 15.738 1.00 97.88 79 SER A C 1
ATOM 648 O O . SER A 1 79 ? -12.598 14.113 15.038 1.00 97.88 79 SER A O 1
ATOM 650 N N . ALA A 1 80 ? -12.461 12.752 16.834 1.00 97.75 80 ALA A N 1
ATOM 651 C CA . ALA A 1 80 ? -11.182 13.249 17.354 1.00 97.75 80 ALA A CA 1
ATOM 652 C C . ALA A 1 80 ? -10.030 13.166 16.333 1.00 97.75 80 ALA A C 1
ATOM 654 O O . ALA A 1 80 ? -9.152 14.031 16.319 1.00 97.75 80 ALA A O 1
ATOM 655 N N . LEU A 1 81 ? -10.068 12.192 15.414 1.00 97.94 81 LEU A N 1
ATOM 656 C CA . LEU A 1 81 ? -9.063 12.036 14.354 1.00 97.94 81 LEU A CA 1
ATOM 657 C C . LEU A 1 81 ? -9.068 13.189 13.338 1.00 97.94 81 LEU A C 1
ATOM 659 O O . LEU A 1 81 ? -8.087 13.380 12.624 1.00 97.94 81 LEU A O 1
ATOM 663 N N . SER A 1 82 ? -10.130 14.003 13.288 1.00 97.31 82 SER A N 1
ATOM 664 C CA . SER A 1 82 ? -10.224 15.143 12.359 1.00 97.31 82 SER A CA 1
ATOM 665 C C . SER A 1 82 ? -9.109 16.175 12.568 1.00 97.31 82 SER A C 1
ATOM 667 O O . SER A 1 82 ? -8.786 16.920 11.646 1.00 97.31 82 S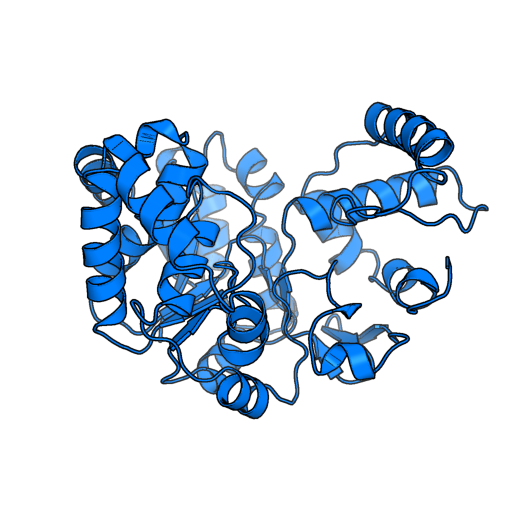ER A O 1
ATOM 669 N N . ARG A 1 83 ? -8.471 16.190 13.748 1.00 96.25 83 ARG A N 1
ATOM 670 C CA . ARG A 1 83 ? -7.316 17.052 14.043 1.00 96.25 83 ARG A CA 1
ATOM 671 C C . ARG A 1 83 ? -6.102 16.795 13.141 1.00 96.25 83 ARG A C 1
ATOM 673 O O . ARG A 1 83 ? -5.272 17.686 12.997 1.00 96.25 83 ARG A O 1
ATOM 680 N N . PHE A 1 84 ? -5.986 15.596 12.565 1.00 96.25 84 PHE A N 1
ATOM 681 C CA . PHE A 1 84 ? -4.878 15.211 11.683 1.00 96.25 84 PHE A CA 1
ATOM 682 C C . PHE A 1 84 ? -5.162 15.511 10.204 1.00 96.25 84 PHE A C 1
ATOM 684 O O . PHE A 1 84 ? -4.319 15.277 9.343 1.00 96.25 84 PHE A O 1
ATOM 691 N N . GLY A 1 85 ? -6.339 16.066 9.902 1.00 96.94 85 GLY A N 1
ATOM 692 C CA . GLY A 1 85 ? -6.790 16.312 8.541 1.00 96.94 85 GLY A CA 1
ATOM 693 C C . GLY A 1 85 ? -7.443 15.091 7.895 1.00 96.94 85 GLY A C 1
ATOM 694 O O . GLY A 1 85 ? -7.450 13.982 8.428 1.00 96.94 85 GLY A O 1
ATOM 695 N N . ASP A 1 86 ? -8.035 15.327 6.728 1.00 96.38 86 ASP A N 1
ATOM 696 C CA . ASP A 1 86 ? -8.867 14.348 6.028 1.00 96.38 86 ASP A CA 1
ATOM 697 C C . ASP A 1 86 ? -8.081 13.110 5.561 1.00 96.38 86 ASP A C 1
ATOM 699 O O . ASP A 1 86 ? -8.551 11.986 5.724 1.00 96.38 86 ASP A O 1
ATOM 703 N N . TYR A 1 87 ? -6.860 13.311 5.053 1.00 96.00 87 TYR A N 1
ATOM 704 C CA . TYR A 1 87 ? -5.983 12.230 4.595 1.00 96.00 87 TYR A CA 1
ATOM 705 C C . TYR A 1 87 ? -5.661 11.241 5.723 1.00 96.00 87 TYR A C 1
ATOM 707 O O . TYR A 1 87 ? -5.985 10.062 5.618 1.00 96.00 87 TYR A O 1
ATOM 715 N N . GLU A 1 88 ? -5.091 11.721 6.832 1.00 96.94 88 GLU A N 1
ATOM 716 C CA . GLU A 1 88 ? -4.686 10.846 7.939 1.00 96.94 88 GLU A CA 1
ATOM 717 C C . GLU A 1 88 ? -5.896 10.178 8.593 1.00 96.94 88 GLU A C 1
ATOM 719 O O . GLU A 1 88 ? -5.860 8.990 8.907 1.00 96.94 88 GLU A O 1
ATOM 724 N N . LYS A 1 89 ? -7.018 10.898 8.722 1.00 98.00 89 LYS A N 1
ATOM 725 C CA . LYS A 1 89 ? -8.270 10.313 9.211 1.00 98.00 89 LYS A CA 1
ATOM 726 C C . LYS A 1 89 ? -8.727 9.137 8.342 1.00 98.00 89 LYS A C 1
ATOM 728 O O . LYS A 1 89 ? -9.130 8.108 8.882 1.00 98.00 89 LYS A O 1
ATOM 733 N N . LYS A 1 90 ? -8.653 9.262 7.013 1.00 98.25 90 LYS A N 1
ATOM 734 C CA . LYS A 1 90 ? -8.947 8.163 6.081 1.00 98.25 90 LYS A CA 1
ATOM 735 C C . LYS A 1 90 ? -7.976 6.993 6.263 1.00 98.25 90 LYS A C 1
ATOM 737 O O . LYS A 1 90 ? -8.436 5.855 6.341 1.00 98.25 90 LYS A O 1
ATOM 742 N N . CYS A 1 91 ? -6.680 7.256 6.429 1.00 97.94 91 CYS A N 1
ATOM 743 C CA . CYS A 1 91 ? -5.671 6.224 6.691 1.00 97.94 91 CYS A CA 1
ATOM 744 C C . CYS A 1 91 ? -5.924 5.455 8.001 1.00 97.94 91 CYS A C 1
ATOM 746 O O . CYS A 1 91 ? -5.854 4.230 8.008 1.00 97.94 91 CYS A O 1
ATOM 748 N N . PHE A 1 92 ? -6.301 6.133 9.090 1.00 98.44 92 PHE A N 1
ATOM 749 C CA . PHE A 1 92 ? -6.666 5.465 10.346 1.00 98.44 92 PHE A CA 1
ATOM 750 C C . PHE A 1 92 ? -7.932 4.609 10.219 1.00 98.44 92 PHE A C 1
ATOM 752 O O . PHE A 1 92 ? -8.002 3.509 10.768 1.00 98.44 92 PHE A O 1
ATOM 759 N N . LEU A 1 93 ? -8.954 5.119 9.528 1.00 98.69 93 LEU A N 1
ATOM 760 C CA . LEU A 1 93 ? -10.279 4.496 9.507 1.00 98.69 93 LEU A CA 1
ATOM 761 C C . LEU A 1 93 ? -10.455 3.436 8.421 1.00 98.69 93 LEU A C 1
ATOM 763 O O . LEU A 1 93 ? -11.381 2.633 8.530 1.00 98.69 93 LEU A O 1
ATOM 767 N N . ARG A 1 94 ? -9.583 3.378 7.404 1.00 98.44 94 ARG A N 1
ATOM 768 C CA . ARG A 1 94 ? -9.700 2.386 6.322 1.00 98.44 94 ARG A CA 1
ATOM 769 C C . ARG A 1 94 ? -9.727 0.950 6.837 1.00 98.44 94 ARG A C 1
ATOM 771 O O . ARG A 1 94 ? -10.457 0.142 6.288 1.00 98.44 94 ARG A O 1
ATOM 778 N N . TRP A 1 95 ? -9.007 0.647 7.915 1.00 98.25 95 TRP A N 1
ATOM 779 C CA . TRP A 1 95 ? -8.963 -0.695 8.504 1.00 98.25 95 TRP A CA 1
ATOM 780 C C . TRP A 1 95 ? -10.312 -1.109 9.091 1.00 98.25 95 TRP A C 1
ATOM 782 O O . TRP A 1 95 ? -10.764 -2.224 8.861 1.00 98.25 95 TRP A O 1
ATOM 792 N N . LEU A 1 96 ? -11.003 -0.180 9.757 1.00 98.56 96 LEU A N 1
ATOM 793 C CA . LEU A 1 96 ? -12.357 -0.415 10.261 1.00 98.56 96 LEU A CA 1
ATOM 794 C C . LEU A 1 96 ? -13.388 -0.487 9.127 1.00 98.56 96 LEU A C 1
ATOM 796 O O . LEU A 1 96 ? -14.353 -1.239 9.225 1.00 98.56 96 LEU A O 1
ATOM 800 N N . VAL A 1 97 ? -13.190 0.269 8.040 1.00 98.75 97 VAL A N 1
ATOM 801 C CA . VAL A 1 97 ? -14.032 0.150 6.838 1.00 98.75 97 VAL A CA 1
ATOM 802 C C . VAL A 1 97 ? -13.861 -1.223 6.193 1.00 98.75 97 VAL A C 1
ATOM 804 O O . VAL A 1 97 ? -14.859 -1.834 5.820 1.00 98.75 97 VAL A O 1
ATOM 807 N N . ILE A 1 98 ? -12.622 -1.713 6.083 1.00 98.56 98 ILE A N 1
ATOM 808 C CA . ILE A 1 98 ? -12.346 -3.043 5.539 1.00 98.56 98 ILE A CA 1
ATOM 809 C C . ILE A 1 98 ? -13.017 -4.116 6.398 1.00 98.56 98 ILE A C 1
ATOM 811 O O . ILE A 1 98 ? -13.740 -4.931 5.835 1.00 98.56 98 ILE A O 1
ATOM 815 N N . GLU A 1 99 ? -12.859 -4.085 7.725 1.00 98.12 99 GLU A N 1
ATOM 816 C CA . GLU A 1 99 ? -13.512 -5.066 8.605 1.00 98.12 99 GLU A CA 1
ATOM 817 C C . GLU A 1 99 ? -15.039 -5.015 8.489 1.00 98.12 99 GLU A C 1
ATOM 819 O O . GLU A 1 99 ? -15.682 -6.050 8.370 1.00 98.12 99 GLU A O 1
ATOM 824 N N . GLN A 1 100 ? -15.654 -3.829 8.447 1.00 98.25 100 GLN A N 1
ATOM 825 C CA . GLN A 1 100 ? -17.110 -3.746 8.288 1.00 98.25 100 GLN A CA 1
ATOM 826 C C . GLN A 1 100 ? -17.598 -4.231 6.915 1.00 98.25 100 GLN A C 1
ATOM 828 O O . GLN A 1 100 ? -18.726 -4.714 6.812 1.00 98.25 100 GLN A O 1
ATOM 833 N N . TYR A 1 101 ? -16.786 -4.095 5.861 1.00 98.44 101 TYR A N 1
ATOM 834 C CA . TYR A 1 101 ? -17.167 -4.493 4.503 1.00 98.44 101 TYR A CA 1
ATOM 835 C C . TYR A 1 101 ? -16.890 -5.977 4.207 1.00 98.44 101 TYR A C 1
ATOM 837 O O . TYR A 1 101 ? -17.711 -6.645 3.583 1.00 98.44 101 TYR A O 1
ATOM 845 N N . LEU A 1 102 ? -15.747 -6.494 4.661 1.00 97.12 102 LEU A N 1
ATOM 846 C CA . LEU A 1 102 ? -15.239 -7.847 4.399 1.00 97.12 102 LEU A CA 1
ATOM 847 C C . LEU A 1 102 ? -15.144 -8.677 5.687 1.00 97.12 102 LEU A C 1
ATOM 849 O O . LEU A 1 102 ? -14.205 -9.452 5.853 1.00 97.12 102 LEU A O 1
ATOM 853 N N . SER A 1 103 ? -16.085 -8.491 6.614 1.00 94.81 103 SER A N 1
ATOM 854 C CA . SER A 1 103 ? -15.987 -9.048 7.967 1.00 94.81 103 SER A CA 1
ATOM 855 C C . SER A 1 103 ? -15.669 -10.542 7.983 1.00 94.81 103 SER A C 1
ATOM 857 O O . SER A 1 103 ? -16.330 -11.354 7.328 1.00 94.81 103 SER A O 1
ATOM 859 N N . GLY A 1 104 ? -14.639 -10.899 8.753 1.00 91.81 104 GLY A N 1
ATOM 860 C CA . GLY A 1 104 ? -14.176 -12.275 8.926 1.00 91.81 104 GLY A CA 1
ATOM 861 C C . GLY A 1 104 ? -13.379 -12.866 7.756 1.00 91.81 104 GLY A C 1
ATOM 862 O O . GLY A 1 104 ? -12.935 -14.015 7.862 1.00 91.81 104 GLY A O 1
ATOM 863 N N . GLU A 1 105 ? -13.171 -12.120 6.668 1.00 96.06 105 GLU A N 1
ATOM 864 C CA . GLU A 1 105 ? -12.328 -12.538 5.548 1.00 96.06 105 GLU A CA 1
ATOM 865 C C . GLU A 1 105 ? -10.846 -12.286 5.842 1.00 96.06 105 GLU A C 1
ATOM 867 O O . GLU A 1 105 ? -10.449 -11.224 6.316 1.00 96.06 105 GLU A O 1
ATOM 872 N N . ALA A 1 106 ? -9.993 -13.243 5.472 1.00 97.00 106 ALA A N 1
ATOM 873 C CA . ALA A 1 106 ? -8.560 -12.977 5.395 1.00 97.00 106 ALA A CA 1
ATOM 874 C C . ALA A 1 106 ? -8.284 -12.040 4.211 1.00 97.00 106 ALA A C 1
ATOM 876 O O . ALA A 1 106 ? -8.788 -12.290 3.109 1.00 97.00 106 ALA A O 1
ATOM 877 N N . ILE A 1 107 ? -7.433 -11.030 4.385 1.00 97.44 107 ILE A N 1
ATOM 878 C CA . ILE A 1 107 ? -7.148 -10.038 3.341 1.00 97.44 107 ILE A CA 1
ATOM 879 C C . ILE A 1 107 ? -5.658 -9.884 3.030 1.00 97.44 107 ILE A C 1
ATOM 881 O O . ILE A 1 107 ? -4.801 -10.111 3.880 1.00 97.44 107 ILE A O 1
ATOM 885 N N . ALA A 1 108 ? -5.370 -9.442 1.808 1.00 97.38 108 ALA A N 1
ATOM 886 C CA . ALA A 1 108 ? -4.120 -8.809 1.414 1.00 97.38 108 ALA A CA 1
ATOM 887 C C . ALA A 1 108 ? -4.444 -7.381 0.953 1.00 97.38 108 ALA A C 1
ATOM 889 O O . ALA A 1 108 ? -5.030 -7.173 -0.110 1.00 97.38 108 ALA A O 1
ATOM 890 N N . HIS A 1 109 ? -4.113 -6.395 1.776 1.00 97.88 109 HIS A N 1
ATOM 891 C CA . HIS A 1 109 ? -4.246 -4.987 1.433 1.00 97.88 109 HIS A CA 1
ATOM 892 C C . HIS A 1 109 ? -3.023 -4.514 0.645 1.00 97.88 109 HIS A C 1
ATOM 894 O O . HIS A 1 109 ? -1.889 -4.784 1.046 1.00 97.88 109 HIS A O 1
ATOM 900 N N . TYR A 1 110 ? -3.270 -3.740 -0.410 1.00 97.31 110 TYR A N 1
ATOM 901 C CA . TYR A 1 110 ? -2.253 -3.010 -1.159 1.00 97.31 110 TYR A CA 1
ATOM 902 C C . TYR A 1 110 ? -2.645 -1.536 -1.268 1.00 97.31 110 TYR A C 1
ATOM 904 O O . TYR A 1 110 ? -3.802 -1.225 -1.557 1.00 97.31 110 TYR A O 1
ATOM 912 N N . ASP A 1 111 ? -1.687 -0.623 -1.101 1.00 96.12 111 ASP A N 1
ATOM 913 C CA . ASP A 1 111 ? -1.910 0.776 -1.478 1.00 96.12 111 ASP A CA 1
ATOM 914 C C . ASP A 1 111 ? -2.102 0.894 -3.000 1.00 96.12 111 ASP A C 1
ATOM 916 O O . ASP A 1 111 ? -1.535 0.142 -3.798 1.00 96.12 111 ASP A O 1
ATOM 920 N N . GLY A 1 112 ? -2.900 1.876 -3.428 1.00 95.81 112 GLY A N 1
ATOM 921 C CA . GLY A 1 112 ? -3.233 2.075 -4.844 1.00 95.81 112 GLY A CA 1
ATOM 922 C C . GLY A 1 112 ? -2.060 2.522 -5.730 1.00 95.81 112 GLY A C 1
ATOM 923 O O . GLY A 1 112 ? -2.233 2.681 -6.937 1.00 95.81 112 GLY A O 1
ATOM 924 N N . ASP A 1 113 ? -0.876 2.746 -5.157 1.00 95.81 113 ASP A N 1
ATOM 925 C CA . ASP A 1 113 ? 0.356 3.082 -5.872 1.00 95.81 113 ASP A CA 1
ATOM 926 C C . ASP A 1 113 ? 1.406 1.953 -5.870 1.00 95.81 113 ASP A C 1
ATOM 928 O O . ASP A 1 113 ? 2.594 2.188 -6.132 1.00 95.81 113 ASP A O 1
ATOM 932 N N . ILE A 1 114 ? 0.961 0.714 -5.651 1.00 96.69 114 ILE A N 1
ATOM 933 C CA . ILE A 1 114 ? 1.746 -0.505 -5.854 1.00 96.69 114 ILE A CA 1
ATOM 934 C C . ILE A 1 114 ? 1.710 -0.923 -7.333 1.00 96.69 114 ILE A C 1
ATOM 936 O O . ILE A 1 114 ? 0.652 -1.180 -7.904 1.00 96.69 114 ILE A O 1
ATOM 940 N N . VAL A 1 115 ? 2.886 -1.047 -7.961 1.00 97.44 115 VAL A N 1
ATOM 941 C CA . VAL A 1 115 ? 3.044 -1.606 -9.316 1.00 97.44 115 VAL A CA 1
ATOM 942 C C . VAL A 1 115 ? 3.595 -3.022 -9.223 1.00 97.44 115 VAL A C 1
ATOM 944 O O . VAL A 1 115 ? 4.752 -3.216 -8.848 1.00 97.44 115 VAL A O 1
ATOM 947 N N . PHE A 1 116 ? 2.796 -4.010 -9.612 1.00 97.38 116 PHE A N 1
ATOM 948 C CA . PHE A 1 116 ? 3.185 -5.415 -9.544 1.00 97.38 116 PHE A CA 1
ATOM 949 C C . PHE A 1 116 ? 4.207 -5.815 -10.619 1.00 97.38 116 PHE A C 1
ATOM 951 O O . PHE A 1 116 ? 4.173 -5.358 -11.768 1.00 97.38 116 PHE A O 1
ATOM 958 N N . ASN A 1 117 ? 5.118 -6.697 -10.215 1.00 97.06 117 ASN A N 1
ATOM 959 C CA . ASN A 1 117 ? 6.061 -7.425 -11.063 1.00 97.06 117 ASN A CA 1
ATOM 960 C C . ASN A 1 117 ? 5.951 -8.946 -10.856 1.00 97.06 117 ASN A C 1
ATOM 962 O O . ASN A 1 117 ? 6.691 -9.700 -11.473 1.00 97.06 117 ASN A O 1
ATOM 966 N N . GLU A 1 118 ? 5.024 -9.395 -10.017 1.00 96.88 118 GLU A N 1
ATOM 967 C CA . GLU A 1 118 ? 4.555 -10.771 -9.899 1.00 96.88 118 GLU A CA 1
ATOM 968 C C . GLU A 1 118 ? 3.024 -10.750 -9.852 1.00 96.88 118 GLU A C 1
ATOM 970 O O . GLU A 1 118 ? 2.442 -9.763 -9.393 1.00 96.88 118 GLU A O 1
ATOM 975 N N . ASP A 1 119 ? 2.380 -11.824 -10.303 1.00 96.94 119 ASP A N 1
ATOM 976 C CA . ASP A 1 119 ? 0.933 -11.967 -10.215 1.00 96.94 119 ASP A CA 1
ATOM 977 C C . ASP A 1 119 ? 0.475 -11.821 -8.748 1.00 96.94 119 ASP A C 1
ATOM 979 O O . ASP A 1 119 ? 0.913 -12.588 -7.877 1.00 96.94 119 ASP A O 1
ATOM 983 N N . PRO A 1 120 ? -0.433 -10.874 -8.443 1.00 95.31 120 PRO A N 1
ATOM 984 C CA . PRO A 1 120 ? -0.970 -10.699 -7.098 1.00 95.31 120 PRO A CA 1
ATOM 985 C C . PRO A 1 120 ? -1.543 -11.986 -6.493 1.00 95.31 120 PRO A C 1
ATOM 987 O O . PRO A 1 120 ? -1.467 -12.177 -5.282 1.00 95.31 120 PRO A O 1
ATOM 990 N N . SER A 1 121 ? -2.104 -12.887 -7.306 1.00 95.12 121 SER A N 1
ATOM 991 C CA . SER A 1 121 ? -2.629 -14.178 -6.847 1.00 95.12 121 SER A CA 1
ATOM 992 C C . SER A 1 121 ? -1.524 -15.139 -6.391 1.00 95.12 121 SER A C 1
ATOM 994 O O . SER A 1 121 ? -1.707 -15.855 -5.406 1.00 95.12 121 SER A O 1
ATOM 996 N N . ILE A 1 122 ? -0.352 -15.113 -7.034 1.00 95.88 122 ILE A N 1
ATOM 997 C CA . ILE A 1 122 ? 0.824 -15.893 -6.623 1.00 95.88 122 ILE A CA 1
ATOM 998 C C . ILE A 1 122 ? 1.369 -15.354 -5.301 1.00 95.88 122 ILE A C 1
ATOM 1000 O O . ILE A 1 122 ? 1.669 -16.133 -4.391 1.00 95.88 122 ILE A O 1
ATOM 1004 N N . LEU A 1 123 ? 1.459 -14.027 -5.162 1.00 94.44 123 LEU A N 1
ATOM 1005 C CA . LEU A 1 123 ? 1.871 -13.403 -3.904 1.00 94.44 123 LEU A CA 1
ATOM 1006 C C . LEU A 1 123 ? 0.904 -13.777 -2.773 1.00 94.44 123 LEU A C 1
ATOM 1008 O O . LEU A 1 123 ? 1.351 -14.249 -1.730 1.00 94.44 123 LEU A O 1
ATOM 1012 N N . GLN A 1 124 ? -0.410 -13.657 -2.990 1.00 93.00 124 GLN A N 1
ATOM 1013 C CA . GLN A 1 124 ? -1.434 -14.060 -2.015 1.00 93.00 124 GLN A CA 1
ATOM 1014 C C . GLN A 1 124 ? -1.292 -15.521 -1.578 1.00 93.00 124 GLN A C 1
ATOM 1016 O O . GLN A 1 124 ? -1.375 -15.813 -0.388 1.00 93.00 124 GLN A O 1
ATOM 1021 N N . GLN A 1 125 ? -1.054 -16.446 -2.513 1.00 93.44 125 GLN A N 1
ATOM 1022 C CA . GLN A 1 125 ? -0.846 -17.860 -2.184 1.00 93.44 125 GLN A CA 1
ATOM 1023 C C . GLN A 1 125 ? 0.372 -18.060 -1.273 1.00 93.44 125 GLN A C 1
ATOM 1025 O O . GLN A 1 125 ? 0.310 -18.839 -0.325 1.00 93.44 125 GLN A O 1
ATOM 1030 N N . LYS A 1 126 ? 1.468 -17.333 -1.517 1.00 93.62 126 LYS A N 1
ATOM 1031 C CA . LYS A 1 126 ? 2.688 -17.399 -0.692 1.00 93.62 126 LYS A CA 1
ATOM 1032 C C . LYS A 1 126 ? 2.524 -16.757 0.688 1.00 93.62 126 LYS A C 1
ATOM 1034 O O . LYS A 1 126 ? 3.222 -17.140 1.627 1.00 93.62 126 LYS A O 1
ATOM 1039 N N . MET A 1 127 ? 1.602 -15.805 0.807 1.00 92.94 127 MET A N 1
ATOM 1040 C CA . MET A 1 127 ? 1.251 -15.104 2.049 1.00 92.94 127 MET A CA 1
ATOM 1041 C C . MET A 1 127 ? 0.024 -15.719 2.743 1.00 92.94 127 MET A C 1
ATOM 1043 O O . MET A 1 127 ? -0.483 -15.172 3.720 1.00 92.94 127 MET A O 1
ATOM 1047 N N . HIS A 1 128 ? -0.469 -16.859 2.255 1.00 92.25 128 HIS A N 1
ATOM 1048 C CA . HIS A 1 128 ? -1.643 -17.513 2.813 1.00 92.25 128 HIS A CA 1
ATOM 1049 C C . HIS A 1 128 ? -1.419 -17.905 4.281 1.00 92.25 128 HIS A C 1
ATOM 1051 O O . HIS A 1 128 ? -0.372 -18.448 4.634 1.00 92.25 128 HIS A O 1
ATOM 1057 N N . ASN A 1 129 ? -2.425 -17.648 5.122 1.00 94.75 129 ASN A N 1
ATOM 1058 C CA . ASN A 1 129 ? -2.385 -17.839 6.576 1.00 94.75 129 ASN A CA 1
ATOM 1059 C C . ASN A 1 129 ? -1.302 -17.024 7.292 1.00 94.75 129 ASN A C 1
ATOM 1061 O O . ASN A 1 129 ? -0.915 -17.386 8.400 1.00 94.75 129 ASN A O 1
ATOM 1065 N N . LYS A 1 130 ? -0.813 -15.946 6.668 1.00 96.69 130 LYS A N 1
ATOM 1066 C CA . LYS A 1 130 ? 0.097 -15.000 7.304 1.00 96.69 130 LYS A CA 1
ATOM 1067 C C . LYS A 1 130 ? -0.608 -13.710 7.698 1.00 96.69 130 LYS A C 1
ATOM 1069 O O . LYS A 1 130 ? -1.525 -13.253 7.008 1.00 96.69 130 LYS A O 1
ATOM 1074 N N . THR A 1 131 ? -0.145 -13.134 8.798 1.00 97.62 131 THR A N 1
ATOM 1075 C CA . THR A 1 131 ? -0.563 -11.841 9.331 1.00 97.62 131 THR A CA 1
ATOM 1076 C C . THR A 1 131 ? 0.672 -10.980 9.531 1.00 97.62 131 THR A C 1
ATOM 1078 O O . THR A 1 131 ? 1.437 -11.206 10.461 1.00 97.62 131 THR A O 1
ATOM 1081 N N . PHE A 1 132 ? 0.912 -10.018 8.645 1.00 96.94 132 PHE A N 1
ATOM 1082 C CA . PHE A 1 132 ? 2.070 -9.135 8.744 1.00 96.94 132 PHE A CA 1
ATOM 1083 C C . PHE A 1 132 ? 1.864 -7.830 7.972 1.00 96.94 132 PHE A C 1
ATOM 1085 O O . PHE A 1 132 ? 1.165 -7.783 6.962 1.00 96.94 132 PHE A O 1
ATOM 1092 N N . MET A 1 133 ? 2.564 -6.795 8.415 1.00 95.75 133 MET A N 1
ATOM 1093 C CA . MET A 1 133 ? 2.814 -5.539 7.728 1.00 95.75 133 MET A CA 1
ATOM 1094 C C . MET A 1 133 ? 4.234 -5.555 7.174 1.00 95.75 133 MET A C 1
ATOM 1096 O O . MET A 1 133 ? 5.192 -5.826 7.904 1.00 95.75 133 MET A O 1
ATOM 1100 N N . LEU A 1 134 ? 4.401 -5.252 5.887 1.00 92.94 134 LEU A N 1
ATOM 1101 C CA . LEU A 1 134 ? 5.735 -5.231 5.301 1.00 92.94 134 LEU A CA 1
ATOM 1102 C C . LEU A 1 134 ? 6.540 -4.053 5.863 1.00 92.94 134 LEU A C 1
ATOM 1104 O O . LEU A 1 134 ? 6.262 -2.902 5.545 1.00 92.94 134 LEU A O 1
ATOM 1108 N N . GLN A 1 135 ? 7.563 -4.362 6.664 1.00 89.56 135 GLN A N 1
ATOM 1109 C CA . GLN A 1 135 ? 8.554 -3.400 7.173 1.00 89.56 135 GLN A CA 1
ATOM 1110 C C . GLN A 1 135 ? 7.972 -2.226 7.977 1.00 89.56 135 GLN A C 1
ATOM 1112 O O . GLN A 1 135 ? 8.683 -1.267 8.249 1.00 89.56 135 GLN A O 1
ATOM 1117 N N . GLY A 1 136 ? 6.728 -2.344 8.444 1.00 88.00 136 GLY A N 1
ATOM 1118 C CA . GLY A 1 136 ? 6.031 -1.299 9.188 1.00 88.00 136 GLY A CA 1
ATOM 1119 C C . GLY A 1 136 ? 5.380 -0.237 8.304 1.00 88.00 136 GLY A C 1
ATOM 1120 O O . GLY A 1 136 ? 4.943 0.787 8.823 1.00 88.00 136 GLY A O 1
ATOM 1121 N N . CYS A 1 137 ? 5.286 -0.471 6.992 1.00 90.69 137 CYS A N 1
ATOM 1122 C CA . CYS A 1 137 ? 4.504 0.344 6.076 1.00 90.69 137 CYS A CA 1
ATOM 1123 C C . CYS A 1 137 ? 3.158 -0.321 5.760 1.00 90.69 137 CYS A C 1
ATOM 1125 O O . CYS A 1 137 ? 3.125 -1.468 5.303 1.00 90.69 137 CYS A O 1
ATOM 1127 N N . PRO A 1 138 ? 2.039 0.409 5.888 1.00 92.75 138 PRO A N 1
ATOM 1128 C CA . PRO A 1 138 ? 0.720 -0.136 5.580 1.00 92.75 138 PRO A CA 1
ATOM 1129 C C . PRO A 1 138 ? 0.439 -0.386 4.085 1.00 92.75 138 PRO A C 1
ATOM 1131 O O . PRO A 1 138 ? -0.635 -0.883 3.739 1.00 92.75 138 PRO A O 1
ATOM 1134 N N . ALA A 1 139 ? 1.383 -0.066 3.193 1.00 92.62 139 ALA A N 1
ATOM 1135 C CA . ALA A 1 139 ? 1.235 -0.250 1.749 1.00 92.62 139 ALA A CA 1
ATOM 1136 C C . ALA A 1 139 ? 1.109 -1.716 1.320 1.00 92.62 139 ALA A C 1
ATOM 1138 O O . ALA A 1 139 ? 0.580 -1.991 0.244 1.00 92.62 139 ALA A O 1
ATOM 1139 N N . LEU A 1 140 ? 1.570 -2.647 2.162 1.00 95.00 140 LEU A N 1
ATOM 1140 C CA . LEU A 1 140 ? 1.248 -4.066 2.078 1.00 95.00 140 LEU A CA 1
ATOM 1141 C C . LEU A 1 140 ? 1.002 -4.616 3.484 1.00 95.00 140 LEU A C 1
ATOM 1143 O O . LEU A 1 140 ? 1.929 -4.689 4.294 1.00 95.00 140 LEU A O 1
ATOM 1147 N N . ILE A 1 141 ? -0.228 -5.060 3.737 1.00 96.62 141 ILE A N 1
ATOM 1148 C CA . ILE A 1 141 ? -0.576 -5.832 4.934 1.00 96.62 141 ILE A CA 1
ATOM 1149 C C . ILE A 1 141 ? -1.306 -7.099 4.507 1.00 96.62 141 ILE A C 1
ATOM 1151 O O . ILE A 1 141 ? -2.281 -7.035 3.764 1.00 96.62 141 ILE A O 1
ATOM 1155 N N . CYS A 1 142 ? -0.866 -8.248 5.006 1.00 97.44 142 CYS A N 1
ATOM 1156 C CA . CYS A 1 142 ? -1.653 -9.477 4.984 1.00 97.44 142 CYS A CA 1
ATOM 1157 C C . CYS A 1 142 ? -2.262 -9.696 6.362 1.00 97.44 142 CYS A C 1
ATOM 1159 O O . CYS A 1 142 ? -1.573 -9.523 7.363 1.00 97.44 142 CYS A O 1
ATOM 1161 N N . ILE A 1 143 ? -3.535 -10.071 6.419 1.00 97.88 143 ILE A N 1
ATOM 1162 C CA . ILE A 1 143 ? -4.264 -10.301 7.666 1.00 97.88 143 ILE A CA 1
ATOM 1163 C C . ILE A 1 143 ? -5.013 -11.617 7.515 1.00 97.88 143 ILE A C 1
ATOM 1165 O O . ILE A 1 143 ? -5.996 -11.699 6.780 1.00 97.88 143 ILE A O 1
ATOM 1169 N N . SER A 1 144 ? -4.524 -12.658 8.182 1.00 97.44 144 SER A N 1
ATOM 1170 C CA . SER A 1 144 ? -5.208 -13.955 8.272 1.00 97.44 144 SER A CA 1
ATOM 1171 C C . SER A 1 144 ? -5.752 -14.231 9.674 1.00 97.44 144 SER A C 1
ATOM 1173 O O . SER A 1 144 ? -6.641 -15.066 9.835 1.00 97.44 144 SER A O 1
ATOM 1175 N N . ASP A 1 145 ? -5.221 -13.536 10.679 1.00 97.12 145 ASP A N 1
ATOM 1176 C CA . ASP A 1 145 ? -5.698 -13.572 12.054 1.00 97.12 145 ASP A CA 1
ATOM 1177 C C . ASP A 1 145 ? -7.004 -12.778 12.172 1.00 97.12 145 ASP A C 1
ATOM 1179 O O . ASP A 1 145 ? -7.062 -11.589 11.854 1.00 97.12 145 ASP A O 1
ATOM 1183 N N . LYS A 1 146 ? -8.055 -13.454 12.638 1.00 94.62 146 LYS A N 1
ATOM 1184 C CA . LYS A 1 146 ? -9.399 -12.887 12.783 1.00 94.62 146 LYS A CA 1
ATOM 1185 C C . LYS A 1 146 ? -9.496 -11.878 13.922 1.00 94.62 146 LYS A C 1
ATOM 1187 O O . LYS A 1 146 ? -10.370 -11.019 13.884 1.00 94.62 146 LYS A O 1
ATOM 1192 N N . ASP A 1 147 ? -8.609 -11.957 14.911 1.00 96.94 147 ASP A N 1
ATOM 1193 C CA . ASP A 1 147 ? -8.614 -11.036 16.048 1.00 96.94 147 ASP A CA 1
ATOM 1194 C C . ASP A 1 147 ? -7.857 -9.736 15.751 1.00 96.94 147 ASP A C 1
ATOM 1196 O O . ASP A 1 147 ? -7.955 -8.775 16.516 1.00 96.94 147 ASP A O 1
ATOM 1200 N N . TRP A 1 148 ? -7.149 -9.659 14.620 1.00 98.19 148 TRP A N 1
ATOM 1201 C CA . TRP A 1 148 ? -6.313 -8.514 14.263 1.00 98.19 148 TRP A CA 1
ATOM 1202 C C . TRP A 1 148 ? -7.101 -7.197 14.204 1.00 98.19 148 TRP A C 1
ATOM 1204 O O . TRP A 1 148 ? -6.668 -6.185 14.757 1.00 98.19 148 TRP A O 1
ATOM 1214 N N . PHE A 1 149 ? -8.290 -7.200 13.590 1.00 98.19 149 PHE A N 1
ATOM 1215 C CA . PHE A 1 149 ? -9.124 -5.998 13.506 1.00 98.19 149 PHE A CA 1
ATOM 1216 C C . PHE A 1 149 ? -9.680 -5.573 14.868 1.00 98.19 149 PHE A C 1
ATOM 1218 O O . PHE A 1 149 ? -9.723 -4.376 15.153 1.00 98.19 149 PHE A O 1
ATOM 1225 N N . ASN A 1 150 ? -10.017 -6.527 15.742 1.00 98.25 150 ASN A N 1
ATOM 1226 C CA . ASN A 1 150 ? -10.446 -6.242 17.114 1.00 98.25 150 ASN A CA 1
ATOM 1227 C C . ASN A 1 150 ? -9.303 -5.621 17.933 1.00 98.25 150 ASN A C 1
ATOM 1229 O O . ASN A 1 150 ? -9.510 -4.644 18.655 1.00 98.25 150 ASN A O 1
ATOM 1233 N N . GLN A 1 151 ? -8.082 -6.147 17.786 1.00 98.50 151 GLN A N 1
ATOM 1234 C CA . GLN A 1 151 ? -6.874 -5.596 18.407 1.00 98.50 151 GLN A CA 1
ATOM 1235 C C . GLN A 1 151 ? -6.644 -4.152 17.943 1.00 98.50 151 GLN A C 1
ATOM 1237 O O . GLN A 1 151 ? -6.572 -3.249 18.779 1.00 98.50 151 GLN A O 1
ATOM 1242 N N . TYR A 1 152 ? -6.640 -3.911 16.626 1.00 98.56 152 TYR A N 1
ATOM 1243 C CA . TYR A 1 152 ? -6.507 -2.568 16.058 1.00 98.56 152 TYR A CA 1
ATOM 1244 C C . TYR A 1 152 ? -7.589 -1.610 16.568 1.00 98.56 152 TYR A C 1
ATOM 1246 O O . TYR A 1 152 ? -7.272 -0.518 17.041 1.00 98.56 152 TYR A O 1
ATOM 1254 N N . GLN A 1 153 ? -8.861 -2.017 16.510 1.00 98.56 153 GLN A N 1
ATOM 1255 C CA . GLN A 1 153 ? -9.983 -1.188 16.941 1.00 98.56 153 GLN A CA 1
ATOM 1256 C C . GLN A 1 153 ? -9.877 -0.830 18.425 1.00 98.56 153 GLN A C 1
ATOM 1258 O O . GLN A 1 153 ? -10.008 0.343 18.771 1.00 98.56 153 GLN A O 1
ATOM 1263 N N . SER A 1 154 ? -9.591 -1.808 19.290 1.00 98.50 154 SER A N 1
ATOM 1264 C CA . SER A 1 154 ? -9.469 -1.568 20.731 1.00 98.50 154 SER A CA 1
ATOM 1265 C C . SER A 1 154 ? -8.371 -0.552 21.052 1.00 98.50 154 SER A C 1
ATOM 1267 O O . SER A 1 154 ? -8.563 0.343 21.871 1.00 98.50 154 SER A O 1
ATOM 1269 N N . GLN A 1 155 ? -7.235 -0.633 20.357 1.00 98.56 155 GLN A N 1
ATOM 1270 C CA . GLN A 1 155 ? -6.142 0.316 20.528 1.00 98.56 155 GLN A CA 1
ATOM 1271 C C . GLN A 1 155 ? -6.496 1.688 19.967 1.00 98.56 155 GLN A C 1
ATOM 1273 O O . GLN A 1 155 ? -6.157 2.704 20.575 1.00 98.56 155 GLN A O 1
ATOM 1278 N N . LEU A 1 156 ? -7.193 1.734 18.828 1.00 98.62 156 LEU A N 1
ATOM 1279 C CA . LEU A 1 156 ? -7.624 2.989 18.228 1.00 98.62 156 LEU A CA 1
ATOM 1280 C C . LEU A 1 156 ? -8.599 3.720 19.156 1.00 98.62 156 LEU A C 1
ATOM 1282 O O . LEU A 1 156 ? -8.481 4.929 19.313 1.00 98.62 156 LEU A O 1
ATOM 1286 N N . GLU A 1 157 ? -9.512 3.001 19.810 1.00 98.44 157 GLU A N 1
ATOM 1287 C CA . GLU A 1 157 ? -10.446 3.548 20.801 1.00 98.44 157 GLU A CA 1
ATOM 1288 C C . GLU A 1 157 ? -9.721 4.175 21.999 1.00 98.44 157 GLU A C 1
ATOM 1290 O O . GLU A 1 157 ? -10.035 5.303 22.382 1.00 98.44 157 GLU A O 1
ATOM 1295 N N . VAL A 1 158 ? -8.705 3.503 22.553 1.00 98.25 158 VAL A N 1
ATOM 1296 C CA . VAL A 1 158 ? -7.883 4.078 23.633 1.00 98.25 158 VAL A CA 1
ATOM 1297 C C . VAL A 1 158 ? -7.130 5.317 23.138 1.00 98.25 158 VAL A C 1
ATOM 1299 O O . VAL A 1 158 ? -7.150 6.352 23.806 1.00 98.25 158 VAL A O 1
ATOM 1302 N N . PHE A 1 159 ? -6.521 5.246 21.951 1.00 98.38 159 PHE A N 1
ATOM 1303 C CA . PHE A 1 159 ? -5.790 6.364 21.357 1.00 98.38 159 PHE A CA 1
ATOM 1304 C C . PHE A 1 159 ? -6.674 7.599 21.153 1.00 98.38 159 PHE A C 1
ATOM 1306 O O . PHE A 1 159 ? -6.284 8.699 21.540 1.00 98.38 159 PHE A O 1
ATOM 1313 N N . VAL A 1 160 ? -7.871 7.450 20.576 1.00 97.75 160 VAL A N 1
ATOM 1314 C CA . VAL A 1 160 ? -8.741 8.605 20.294 1.00 97.75 160 VAL A CA 1
ATOM 1315 C C . VAL A 1 160 ? -9.378 9.209 21.543 1.00 97.75 160 VAL A C 1
ATOM 1317 O O . VAL A 1 160 ? -9.754 10.380 21.504 1.00 97.75 160 VAL A O 1
ATOM 1320 N N . ASN A 1 161 ? -9.480 8.449 22.639 1.00 97.56 161 ASN A N 1
ATOM 1321 C CA . ASN A 1 161 ? -9.988 8.955 23.914 1.00 97.56 161 ASN A CA 1
ATOM 1322 C C . ASN A 1 161 ? -9.038 9.985 24.541 1.00 97.56 161 ASN A C 1
ATOM 1324 O O . ASN A 1 161 ? -9.507 10.968 25.114 1.00 97.56 161 ASN A O 1
ATOM 1328 N N . ASN A 1 162 ? -7.720 9.788 24.416 1.00 97.31 162 ASN A N 1
ATOM 1329 C CA . ASN A 1 162 ? -6.719 10.772 24.829 1.00 97.31 162 ASN A CA 1
ATOM 1330 C C . ASN A 1 162 ? -5.434 10.652 23.992 1.00 97.31 162 ASN A C 1
ATOM 1332 O O . ASN A 1 162 ? -4.489 9.949 24.351 1.00 97.31 162 ASN A O 1
ATOM 1336 N N . ILE A 1 163 ? -5.408 11.370 22.869 1.00 97.19 163 ILE A N 1
ATOM 1337 C CA . ILE A 1 163 ? -4.335 11.304 21.865 1.00 97.19 163 ILE A CA 1
ATOM 1338 C C . ILE A 1 163 ? -2.983 11.705 22.455 1.00 97.19 163 ILE A C 1
ATOM 1340 O O . ILE A 1 163 ? -1.968 11.069 22.166 1.00 97.19 163 ILE A O 1
ATOM 1344 N N . GLU A 1 164 ? -2.958 12.769 23.255 1.00 97.19 164 GLU A N 1
ATOM 1345 C CA . GLU A 1 164 ? -1.758 13.299 23.890 1.00 97.19 164 GLU A CA 1
ATOM 1346 C C . GLU A 1 164 ? -1.174 12.312 24.900 1.00 97.19 164 GLU A C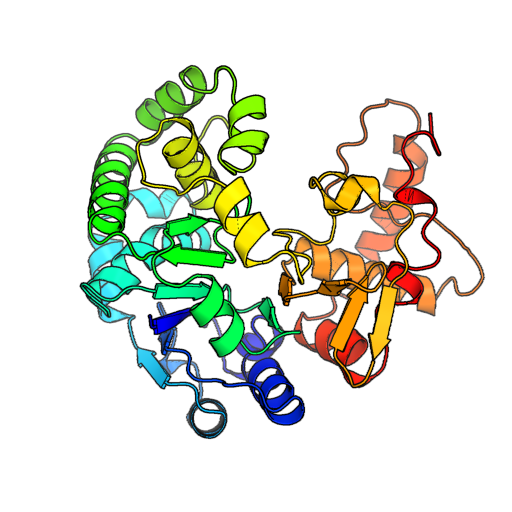 1
ATOM 1348 O O . GLU A 1 164 ? 0.014 12.002 24.824 1.00 97.19 164 GLU A O 1
ATOM 1353 N N . GLU A 1 165 ? -2.002 11.799 25.812 1.00 97.81 165 GLU A N 1
ATOM 1354 C CA . GLU A 1 165 ? -1.567 10.855 26.846 1.00 97.81 165 GLU A CA 1
ATOM 1355 C C . GLU A 1 165 ? -1.120 9.525 26.238 1.00 97.81 165 GLU A C 1
ATOM 1357 O O . GLU A 1 165 ? -0.029 9.051 26.547 1.00 97.81 165 GLU A O 1
ATOM 1362 N N . TYR A 1 166 ? -1.898 8.972 25.302 1.00 98.12 166 TYR A N 1
ATOM 1363 C CA . TYR A 1 166 ? -1.520 7.743 24.608 1.00 98.12 166 TYR A CA 1
ATOM 1364 C C . TYR A 1 166 ? -0.217 7.924 23.825 1.00 98.12 166 TYR A C 1
ATOM 1366 O O . TYR A 1 166 ? 0.667 7.076 23.881 1.00 98.12 166 TYR A O 1
ATOM 1374 N N . SER A 1 167 ? -0.056 9.046 23.112 1.00 97.38 167 SER A N 1
ATOM 1375 C CA . SER A 1 167 ? 1.181 9.326 22.370 1.00 97.38 167 SER A CA 1
ATOM 1376 C C . SER A 1 167 ? 2.391 9.467 23.289 1.00 97.38 167 SER A C 1
ATOM 1378 O O . SER A 1 167 ? 3.485 9.029 22.923 1.00 97.38 167 SER A O 1
ATOM 1380 N N . GLU A 1 168 ? 2.205 10.080 24.460 1.00 96.94 168 GLU A N 1
ATOM 1381 C CA . GLU A 1 168 ? 3.246 10.233 25.470 1.00 96.94 168 GLU A CA 1
ATOM 1382 C C . GLU A 1 168 ? 3.670 8.884 26.042 1.00 96.94 168 GLU A C 1
ATOM 1384 O O . GLU A 1 168 ? 4.860 8.569 26.039 1.00 96.94 168 GLU A O 1
ATOM 1389 N N . GLN A 1 169 ? 2.706 8.060 26.454 1.00 96.75 169 GLN A N 1
ATOM 1390 C CA . GLN A 1 169 ? 2.966 6.696 26.902 1.00 96.75 169 GLN A CA 1
ATOM 1391 C C . GLN A 1 169 ? 3.680 5.901 25.806 1.00 96.75 169 GLN A C 1
ATOM 1393 O O . GLN A 1 169 ? 4.745 5.333 26.035 1.00 96.75 169 GLN A O 1
ATOM 1398 N N . ALA A 1 170 ? 3.159 5.941 24.581 1.00 95.81 170 ALA A N 1
ATOM 1399 C CA . ALA A 1 170 ? 3.764 5.272 23.444 1.00 95.81 170 ALA A CA 1
ATOM 1400 C C . ALA A 1 170 ? 5.198 5.752 23.182 1.00 95.81 170 ALA A C 1
ATOM 1402 O O . ALA A 1 170 ? 6.003 5.009 22.626 1.00 95.81 170 ALA A O 1
ATOM 1403 N N . TRP A 1 171 ? 5.521 7.016 23.473 1.00 95.06 171 TRP A N 1
ATOM 1404 C CA . TRP A 1 171 ? 6.874 7.552 23.319 1.00 95.06 171 TRP A CA 1
ATOM 1405 C C . TRP A 1 171 ? 7.826 7.043 24.403 1.00 95.06 171 TRP A C 1
ATOM 1407 O O . TRP A 1 171 ? 8.987 6.772 24.107 1.00 95.06 171 TRP A O 1
ATOM 1417 N N . GLN A 1 172 ? 7.338 6.888 25.633 1.00 94.81 172 GLN A N 1
ATOM 1418 C CA . GLN A 1 172 ? 8.096 6.301 26.741 1.00 94.81 172 GLN A CA 1
ATOM 1419 C C . GLN A 1 172 ? 8.362 4.810 26.509 1.00 94.81 172 GLN A C 1
ATOM 1421 O O . GLN A 1 172 ? 9.461 4.335 26.767 1.00 94.81 172 GLN A O 1
ATOM 1426 N N . GLU A 1 173 ? 7.395 4.100 25.933 1.00 94.81 173 GLU A N 1
ATOM 1427 C CA . GLU A 1 173 ? 7.495 2.679 25.586 1.00 94.81 173 GLU A CA 1
ATOM 1428 C C . GLU A 1 173 ? 8.350 2.402 24.336 1.00 94.81 173 GLU A C 1
ATOM 1430 O O . GLU A 1 173 ? 8.373 1.273 23.873 1.00 94.81 173 GLU A O 1
ATOM 1435 N N . ARG A 1 174 ? 9.040 3.402 23.763 1.00 90.06 174 ARG A N 1
ATOM 1436 C CA . ARG A 1 174 ? 9.877 3.254 22.553 1.00 90.06 174 ARG A CA 1
ATOM 1437 C C . ARG A 1 174 ? 11.246 2.600 22.830 1.00 90.06 174 ARG A C 1
ATOM 1439 O O . ARG A 1 174 ? 12.071 2.485 21.926 1.00 90.06 174 ARG A O 1
ATOM 1446 N N . GLU A 1 175 ? 11.557 2.241 24.069 1.00 89.75 175 GLU A N 1
ATOM 1447 C CA . GLU A 1 175 ? 12.838 1.608 24.394 1.00 89.75 175 GLU A CA 1
ATOM 1448 C C . GLU A 1 175 ? 13.091 0.380 23.493 1.00 89.75 175 GLU A C 1
ATOM 1450 O O . GLU A 1 175 ? 12.183 -0.398 23.227 1.00 89.75 175 GLU A O 1
ATOM 1455 N N . GLU A 1 176 ? 14.310 0.236 22.959 1.00 88.44 176 GLU A N 1
ATOM 1456 C CA . GLU A 1 176 ? 14.687 -0.850 22.029 1.00 88.44 176 GLU A CA 1
ATOM 1457 C C . GLU A 1 176 ? 13.936 -0.876 20.679 1.00 88.44 176 GLU A C 1
ATOM 1459 O O . GLU A 1 176 ? 13.903 -1.894 19.978 1.00 88.44 176 GLU A O 1
ATOM 1464 N N . TRP A 1 177 ? 13.371 0.259 20.263 1.00 86.62 177 TRP A N 1
ATOM 1465 C CA . TRP A 1 177 ? 12.684 0.410 18.980 1.00 86.62 177 TRP A CA 1
ATOM 1466 C C . TRP A 1 177 ? 13.462 -0.141 17.776 1.00 86.62 177 TRP A C 1
ATOM 1468 O O . TRP A 1 177 ? 12.887 -0.809 16.916 1.00 86.62 177 TRP A O 1
ATOM 1478 N N . GLU A 1 178 ? 14.765 0.127 17.695 1.00 85.62 178 GLU A N 1
ATOM 1479 C CA . GLU A 1 178 ? 15.618 -0.303 16.585 1.00 85.62 178 GLU A CA 1
ATOM 1480 C C . GLU A 1 178 ? 15.657 -1.835 16.456 1.00 85.62 178 GLU A C 1
ATOM 1482 O O . GLU A 1 178 ? 15.582 -2.365 15.346 1.00 85.62 178 GLU A O 1
ATOM 1487 N N . LEU A 1 179 ? 15.677 -2.561 17.581 1.00 88.31 179 LEU A N 1
ATOM 1488 C CA . LEU A 1 179 ? 15.615 -4.027 17.581 1.00 88.31 179 LEU A CA 1
ATOM 1489 C C . LEU A 1 179 ? 14.259 -4.522 17.075 1.00 88.31 179 LEU A C 1
ATOM 1491 O O . LEU A 1 179 ? 14.181 -5.522 16.362 1.00 88.31 179 LEU A O 1
ATOM 1495 N N . SER A 1 180 ? 13.184 -3.820 17.423 1.00 90.88 180 SER A N 1
ATOM 1496 C CA . SER A 1 180 ? 11.834 -4.129 16.955 1.00 90.88 180 SER A CA 1
ATOM 1497 C C . SER A 1 180 ? 11.652 -3.849 15.461 1.00 90.88 180 SER A C 1
ATOM 1499 O O . SER A 1 180 ? 11.003 -4.617 14.748 1.00 90.88 180 SER A O 1
ATOM 1501 N N . GLN A 1 181 ? 12.266 -2.785 14.945 1.00 87.06 181 GLN A N 1
ATOM 1502 C CA . GLN A 1 181 ? 12.283 -2.501 13.514 1.00 87.06 181 GLN A CA 1
ATOM 1503 C C . GLN A 1 181 ? 12.921 -3.653 12.724 1.00 87.06 181 GLN A C 1
ATOM 1505 O O . GLN A 1 181 ? 12.366 -4.080 11.710 1.00 87.06 181 GLN A O 1
ATOM 1510 N N . GLU A 1 182 ? 14.049 -4.183 13.200 1.00 84.44 182 GLU A N 1
ATOM 1511 C CA . GLU A 1 182 ? 14.757 -5.286 12.542 1.00 84.44 182 GLU A CA 1
ATOM 1512 C C . GLU A 1 182 ? 14.036 -6.632 12.696 1.00 84.44 182 GLU A C 1
ATOM 1514 O O . GLU A 1 182 ? 13.869 -7.356 11.713 1.00 84.44 182 GLU A O 1
ATOM 1519 N N . ASN A 1 183 ? 13.591 -6.964 13.911 1.00 89.81 183 ASN A N 1
ATOM 1520 C CA . ASN A 1 183 ? 13.105 -8.308 14.241 1.00 89.81 183 ASN A CA 1
ATOM 1521 C C . ASN A 1 183 ? 11.596 -8.485 14.092 1.00 89.81 183 ASN A C 1
ATOM 1523 O O . ASN A 1 183 ? 11.144 -9.611 13.909 1.00 89.81 183 ASN A O 1
ATOM 1527 N N . LYS A 1 184 ? 10.819 -7.403 14.188 1.00 92.94 184 LYS A N 1
ATOM 1528 C CA . LYS A 1 184 ? 9.353 -7.438 14.107 1.00 92.94 184 LYS A CA 1
ATOM 1529 C C . LYS A 1 184 ? 8.801 -6.655 12.928 1.00 92.94 184 LYS A C 1
ATOM 1531 O O . LYS A 1 184 ? 7.593 -6.669 12.752 1.00 92.94 184 LYS A O 1
ATOM 1536 N N . TRP A 1 185 ? 9.630 -5.952 12.149 1.00 92.75 185 TRP A N 1
ATOM 1537 C CA . TRP A 1 185 ? 9.152 -5.019 11.119 1.00 92.75 185 TRP A CA 1
ATOM 1538 C C . TRP A 1 185 ? 8.183 -3.968 11.676 1.00 92.75 185 TRP A C 1
ATOM 1540 O O . TRP A 1 185 ? 7.179 -3.630 11.059 1.00 92.75 185 TRP A O 1
ATOM 1550 N N . ALA A 1 186 ? 8.495 -3.411 12.846 1.00 91.69 186 ALA A N 1
ATOM 1551 C CA . ALA A 1 186 ? 7.689 -2.343 13.433 1.00 91.69 186 ALA A CA 1
ATOM 1552 C C . ALA A 1 186 ? 7.813 -0.997 12.685 1.00 91.69 186 ALA A C 1
ATOM 1554 O O . ALA A 1 186 ? 7.156 -0.027 13.040 1.00 91.69 186 ALA A O 1
ATOM 1555 N N . GLY A 1 187 ? 8.647 -0.886 11.650 1.00 86.88 187 GLY A N 1
ATOM 1556 C CA . GLY A 1 187 ? 8.856 0.363 10.914 1.00 86.88 187 GLY A CA 1
ATOM 1557 C C . GLY A 1 187 ? 9.705 1.372 11.671 1.00 86.88 187 GLY A C 1
ATOM 1558 O O . GLY A 1 187 ? 10.546 1.016 12.493 1.00 86.88 187 GLY A O 1
ATOM 1559 N N . SER A 1 188 ? 9.531 2.653 11.374 1.00 81.31 188 SER A N 1
ATOM 1560 C CA . SER A 1 188 ? 10.228 3.737 12.067 1.00 81.31 188 SER A CA 1
ATOM 1561 C C . SER A 1 188 ? 9.235 4.725 12.652 1.00 81.31 188 SER A C 1
ATOM 1563 O O . SER A 1 188 ? 8.366 5.219 11.936 1.00 81.31 188 SER A O 1
ATOM 1565 N N . ARG A 1 189 ? 9.437 5.100 13.919 1.00 81.56 189 ARG A N 1
ATOM 1566 C CA . ARG A 1 189 ? 8.688 6.178 14.568 1.00 81.56 189 ARG A CA 1
ATOM 1567 C C . ARG A 1 189 ? 9.633 7.231 15.129 1.00 81.56 189 ARG A C 1
ATOM 1569 O O . ARG A 1 189 ? 10.267 7.039 16.161 1.00 81.56 189 ARG A O 1
ATOM 1576 N N . PHE A 1 190 ? 9.683 8.386 14.471 1.00 81.19 190 PHE A N 1
ATOM 1577 C CA . PHE A 1 190 ? 10.504 9.525 14.906 1.00 81.19 190 PHE A CA 1
ATOM 1578 C C . PHE A 1 190 ? 9.692 10.647 15.566 1.00 81.19 190 PHE A C 1
ATOM 1580 O O . PHE A 1 190 ? 10.272 11.583 16.114 1.00 81.19 190 PHE A O 1
ATOM 1587 N N . ARG A 1 191 ? 8.356 10.567 15.526 1.00 85.31 191 ARG A N 1
ATOM 1588 C CA . ARG A 1 191 ? 7.446 11.578 16.079 1.00 85.31 191 ARG A CA 1
ATOM 1589 C C . ARG A 1 191 ? 6.950 11.177 17.466 1.00 85.31 191 ARG A C 1
ATOM 1591 O O . ARG A 1 191 ? 6.486 10.055 17.663 1.00 85.31 191 ARG A O 1
ATOM 1598 N N . ARG A 1 192 ? 7.001 12.131 18.404 1.00 91.38 192 ARG A N 1
ATOM 1599 C CA . ARG A 1 192 ? 6.440 11.977 19.756 1.00 91.38 192 ARG A CA 1
ATOM 1600 C C . ARG A 1 192 ? 4.927 11.805 19.706 1.00 91.38 192 ARG A C 1
ATOM 1602 O O . ARG A 1 192 ? 4.412 10.817 20.213 1.00 91.38 192 ARG A O 1
ATOM 1609 N N . ILE A 1 193 ? 4.240 12.705 19.008 1.00 94.44 193 ILE A N 1
ATOM 1610 C CA . ILE A 1 193 ? 2.803 12.586 18.752 1.00 94.44 193 ILE A CA 1
ATOM 1611 C C . ILE A 1 193 ? 2.567 11.633 17.580 1.00 94.44 193 ILE A C 1
ATOM 1613 O O . ILE A 1 193 ? 3.107 11.851 16.493 1.00 94.44 193 ILE A O 1
ATOM 1617 N N . ILE A 1 194 ? 1.758 10.596 17.806 1.00 94.38 194 ILE A N 1
ATOM 1618 C CA . ILE A 1 194 ? 1.264 9.717 16.740 1.00 94.38 194 ILE A CA 1
ATOM 1619 C C . ILE A 1 194 ? 0.353 10.557 15.847 1.00 94.38 194 ILE A C 1
ATOM 1621 O O . ILE A 1 194 ? -0.605 11.165 16.321 1.00 94.38 194 ILE A O 1
ATOM 1625 N N . SER A 1 195 ? 0.685 10.637 14.560 1.00 93.44 195 SER A N 1
ATOM 1626 C CA . SER A 1 195 ? -0.012 11.528 13.619 1.00 93.44 195 SER A CA 1
ATOM 1627 C C . SER A 1 195 ? -0.332 10.881 12.276 1.00 93.44 195 SER A C 1
ATOM 1629 O O . SER A 1 195 ? -0.833 11.560 11.388 1.00 93.44 195 SER A O 1
ATOM 1631 N N . SER A 1 196 ? -0.056 9.584 12.141 1.00 94.19 196 SER A N 1
ATOM 1632 C CA . SER A 1 196 ? -0.414 8.762 10.984 1.00 94.19 196 SER A CA 1
ATOM 1633 C C . SER A 1 196 ? -0.704 7.330 11.418 1.00 94.19 196 SER A C 1
ATOM 1635 O O . SER A 1 196 ? -0.250 6.909 12.488 1.00 94.19 196 SER A O 1
ATOM 1637 N N . ASP A 1 197 ? -1.415 6.576 10.581 1.00 95.31 197 ASP A N 1
ATOM 1638 C CA . ASP A 1 197 ? -1.646 5.146 10.807 1.00 95.31 197 ASP A CA 1
ATOM 1639 C C . ASP A 1 197 ? -0.324 4.366 10.830 1.00 95.31 197 ASP A C 1
ATOM 1641 O O . ASP A 1 197 ? -0.157 3.478 11.659 1.00 95.31 197 ASP A O 1
ATOM 1645 N N . GLN A 1 198 ? 0.657 4.763 10.015 1.00 93.69 198 GLN A N 1
ATOM 1646 C CA . GLN A 1 198 ? 2.003 4.202 10.051 1.00 93.69 198 GLN A CA 1
ATOM 1647 C C . GLN A 1 198 ? 2.662 4.372 11.430 1.00 93.69 198 GLN A C 1
ATOM 1649 O O . GLN A 1 198 ? 3.130 3.384 11.986 1.00 93.69 198 GLN A O 1
ATOM 1654 N N . ASP A 1 199 ? 2.662 5.575 12.028 1.00 94.25 199 ASP A N 1
ATOM 1655 C CA . ASP A 1 199 ? 3.204 5.768 13.392 1.00 94.25 199 ASP A CA 1
ATOM 1656 C C . ASP A 1 199 ? 2.469 4.891 14.420 1.00 94.25 199 ASP A C 1
ATOM 1658 O O . ASP A 1 199 ? 3.063 4.426 15.396 1.00 94.25 199 ASP A O 1
ATOM 1662 N N . PHE A 1 200 ? 1.163 4.713 14.224 1.00 97.00 200 PHE A N 1
ATOM 1663 C CA . PHE A 1 200 ? 0.310 3.968 15.133 1.00 97.00 200 PHE A CA 1
ATOM 1664 C C . PHE A 1 200 ? 0.600 2.471 15.061 1.00 97.00 200 PHE A C 1
ATOM 1666 O O . PHE A 1 200 ? 0.959 1.882 16.076 1.00 97.00 200 PHE A O 1
ATOM 1673 N N . PHE A 1 201 ? 0.575 1.872 13.869 1.00 97.31 201 PHE A N 1
ATOM 1674 C CA . PHE A 1 201 ? 0.970 0.476 13.671 1.00 97.31 201 PHE A CA 1
ATOM 1675 C C . PHE A 1 201 ? 2.368 0.192 14.166 1.00 97.31 201 PHE A C 1
ATOM 1677 O O . PHE A 1 201 ? 2.603 -0.830 14.802 1.00 97.31 201 PHE A O 1
ATOM 1684 N N . SER A 1 202 ? 3.272 1.127 13.903 1.00 95.50 202 SER A N 1
ATOM 1685 C CA . SER A 1 202 ? 4.637 1.065 14.367 1.00 95.50 202 SER A CA 1
ATOM 1686 C C . SER A 1 202 ? 4.661 0.819 15.883 1.00 95.50 202 SER A C 1
ATOM 1688 O O . SER A 1 202 ? 5.181 -0.195 16.360 1.00 95.50 202 SER A O 1
ATOM 1690 N N . HIS A 1 203 ? 3.969 1.659 16.646 1.00 96.56 203 HIS A N 1
ATOM 1691 C CA . HIS A 1 203 ? 3.818 1.457 18.080 1.00 96.56 203 HIS A CA 1
ATOM 1692 C C . HIS A 1 203 ? 3.147 0.119 18.455 1.00 96.56 203 HIS A C 1
ATOM 1694 O O . HIS A 1 203 ? 3.657 -0.587 19.331 1.00 96.56 203 HIS A O 1
ATOM 1700 N N . LEU A 1 204 ? 2.042 -0.251 17.798 1.00 97.69 204 LEU A N 1
ATOM 1701 C CA . LEU A 1 204 ? 1.294 -1.469 18.130 1.00 97.69 204 LEU A CA 1
ATOM 1702 C C . LEU A 1 204 ? 2.118 -2.743 17.930 1.00 97.69 204 LEU A C 1
ATOM 1704 O O . LEU A 1 204 ? 2.099 -3.620 18.788 1.00 97.69 204 LEU A O 1
ATOM 1708 N N . ILE A 1 205 ? 2.860 -2.831 16.826 1.00 97.25 205 ILE A N 1
ATOM 1709 C CA . ILE A 1 205 ? 3.727 -3.971 16.508 1.00 97.25 205 ILE A CA 1
ATOM 1710 C C . ILE A 1 205 ? 4.859 -4.065 17.528 1.00 97.25 205 ILE A C 1
ATOM 1712 O O . ILE A 1 205 ? 5.173 -5.139 18.031 1.00 97.25 205 ILE A O 1
ATOM 1716 N N . HIS A 1 206 ? 5.495 -2.936 17.838 1.00 96.00 206 HIS A N 1
ATOM 1717 C CA . HIS A 1 206 ? 6.627 -2.921 18.758 1.00 96.00 206 HIS A CA 1
ATOM 1718 C C . HIS A 1 206 ? 6.271 -3.440 20.145 1.00 96.00 206 HIS A C 1
ATOM 1720 O O . HIS A 1 206 ? 7.033 -4.211 20.732 1.00 96.00 206 HIS A O 1
ATOM 1726 N N . THR A 1 207 ? 5.090 -3.052 20.610 1.00 96.38 207 THR A N 1
ATOM 1727 C CA . THR A 1 207 ? 4.573 -3.360 21.942 1.00 96.38 207 THR A CA 1
ATOM 1728 C C . THR A 1 207 ? 3.695 -4.610 21.983 1.00 96.38 207 THR A C 1
ATOM 1730 O O . THR A 1 207 ? 3.041 -4.853 22.993 1.00 96.38 207 THR A O 1
ATOM 1733 N N . ASP A 1 208 ? 3.670 -5.398 20.900 1.00 96.44 208 ASP A N 1
ATOM 1734 C CA . ASP A 1 208 ? 2.890 -6.639 20.769 1.00 96.44 208 ASP A CA 1
ATOM 1735 C C . ASP A 1 208 ? 1.386 -6.458 21.054 1.00 96.44 208 ASP A C 1
ATOM 1737 O O . ASP A 1 208 ? 0.691 -7.376 21.488 1.00 96.44 208 ASP A O 1
ATOM 1741 N N . ARG A 1 209 ? 0.860 -5.254 20.799 1.00 97.62 209 ARG A N 1
ATOM 1742 C CA . ARG A 1 209 ? -0.569 -4.927 20.937 1.00 97.62 209 ARG A CA 1
ATOM 1743 C C . ARG A 1 209 ? -1.380 -5.277 19.696 1.00 97.62 209 ARG A C 1
ATOM 1745 O O . ARG A 1 209 ? -2.606 -5.198 19.728 1.00 97.62 209 ARG A O 1
ATOM 1752 N N . ILE A 1 210 ? -0.701 -5.639 18.612 1.00 97.56 210 ILE A N 1
ATOM 1753 C CA . ILE A 1 210 ? -1.303 -6.177 17.400 1.00 97.56 210 ILE A CA 1
ATOM 1754 C C . ILE A 1 210 ? -0.493 -7.376 16.920 1.00 97.56 210 ILE A C 1
ATOM 1756 O O . ILE A 1 210 ? 0.737 -7.380 16.998 1.00 97.56 210 ILE A O 1
ATOM 1760 N N . SER A 1 211 ? -1.190 -8.395 16.434 1.00 95.94 211 SER A N 1
ATOM 1761 C CA . SER A 1 211 ? -0.572 -9.651 16.021 1.00 95.94 211 SER A CA 1
ATOM 1762 C C . SER A 1 211 ? 0.235 -9.463 14.739 1.00 95.94 211 SER A C 1
ATOM 1764 O O . SER A 1 211 ? -0.226 -8.840 13.779 1.00 95.94 211 SER A O 1
ATOM 1766 N N . GLN A 1 212 ? 1.448 -10.011 14.733 1.00 95.88 212 GLN A N 1
ATOM 1767 C CA . GLN A 1 212 ? 2.369 -9.976 13.605 1.00 95.88 212 GLN A CA 1
ATOM 1768 C C . GLN A 1 212 ? 3.216 -11.250 13.596 1.00 95.88 212 GLN A C 1
ATOM 1770 O O . GLN A 1 212 ? 3.882 -11.573 14.580 1.00 95.88 212 GLN A O 1
ATOM 1775 N N . ASP A 1 213 ? 3.210 -11.955 12.471 1.00 96.44 213 ASP A N 1
ATOM 1776 C CA . ASP A 1 213 ? 4.084 -13.095 12.233 1.00 96.44 213 ASP A CA 1
ATOM 1777 C C . ASP A 1 213 ? 5.547 -12.660 12.149 1.00 96.44 213 ASP A C 1
ATOM 1779 O O . ASP A 1 213 ? 5.881 -11.537 11.760 1.00 96.44 213 ASP A O 1
ATOM 1783 N N . ASN A 1 214 ? 6.444 -13.594 12.461 1.00 93.56 214 ASN A N 1
ATOM 1784 C CA . ASN A 1 214 ? 7.876 -13.348 12.413 1.00 93.56 214 ASN A CA 1
ATOM 1785 C C . ASN A 1 214 ? 8.333 -13.009 10.974 1.00 93.56 214 ASN A C 1
ATOM 1787 O O . ASN A 1 214 ? 8.177 -13.842 10.072 1.00 93.56 214 ASN A O 1
ATOM 1791 N N . PRO A 1 215 ? 8.983 -11.849 10.750 1.00 93.00 215 PRO A N 1
ATOM 1792 C CA . PRO A 1 215 ? 9.551 -11.457 9.462 1.00 93.00 215 PRO A CA 1
ATOM 1793 C C . PRO A 1 215 ? 10.393 -12.523 8.755 1.00 93.00 215 PRO A C 1
ATOM 1795 O O . PRO A 1 215 ? 10.351 -12.622 7.528 1.00 93.00 215 PRO A O 1
ATOM 1798 N N . GLN A 1 216 ? 11.150 -13.347 9.490 1.00 91.06 216 GLN A N 1
ATOM 1799 C CA . GLN A 1 216 ? 11.968 -14.397 8.876 1.00 91.06 216 GLN A CA 1
ATOM 1800 C C . GLN A 1 216 ? 11.129 -15.481 8.198 1.00 91.06 216 GLN A C 1
ATOM 1802 O O . GLN A 1 216 ? 11.521 -15.985 7.144 1.00 91.06 216 GLN A O 1
ATOM 1807 N N . GLU A 1 217 ? 9.963 -15.817 8.752 1.00 92.25 217 GLU A N 1
ATOM 1808 C CA . GLU A 1 217 ? 9.045 -16.763 8.116 1.00 92.25 217 GLU A CA 1
ATOM 1809 C C . GLU A 1 217 ? 8.481 -16.192 6.815 1.00 92.25 217 GLU A C 1
ATOM 1811 O O . GLU A 1 217 ? 8.388 -16.898 5.809 1.00 92.25 217 GLU A O 1
ATOM 1816 N N . ILE A 1 218 ? 8.161 -14.894 6.813 1.00 92.44 218 ILE A N 1
ATOM 1817 C CA . ILE A 1 218 ? 7.656 -14.194 5.630 1.00 92.44 218 ILE A CA 1
ATOM 1818 C C . ILE A 1 218 ? 8.722 -14.150 4.530 1.00 92.44 218 ILE A C 1
ATOM 1820 O O . ILE A 1 218 ? 8.448 -14.508 3.383 1.00 92.44 218 ILE A O 1
ATOM 1824 N N . ILE A 1 219 ? 9.959 -13.775 4.880 1.00 89.94 219 ILE A N 1
ATOM 1825 C CA . ILE A 1 219 ? 11.095 -13.757 3.945 1.00 89.94 219 ILE A CA 1
ATOM 1826 C C . ILE A 1 219 ? 11.351 -15.157 3.376 1.00 89.94 219 ILE A C 1
ATOM 1828 O O . ILE A 1 219 ? 11.582 -15.284 2.177 1.00 89.94 219 ILE A O 1
ATOM 1832 N N . SER A 1 220 ? 11.282 -16.205 4.201 1.00 90.88 220 SER A N 1
ATOM 1833 C CA . SER A 1 220 ? 11.477 -17.591 3.756 1.00 90.88 220 SER A CA 1
ATOM 1834 C C . SER A 1 220 ? 10.465 -17.994 2.673 1.00 90.88 220 SER A C 1
ATOM 1836 O O . SER A 1 220 ? 10.844 -18.504 1.615 1.00 90.88 220 SER A O 1
ATOM 1838 N N . ASN A 1 221 ? 9.181 -17.668 2.867 1.00 91.00 221 ASN A N 1
ATOM 1839 C CA . ASN A 1 221 ? 8.125 -17.944 1.885 1.00 91.00 221 ASN A CA 1
ATOM 1840 C C . ASN A 1 221 ? 8.296 -17.163 0.569 1.00 91.00 221 ASN A C 1
ATOM 1842 O O . ASN A 1 221 ? 7.863 -17.613 -0.499 1.00 91.00 221 ASN A O 1
ATOM 1846 N N . LEU A 1 222 ? 8.929 -15.991 0.643 1.00 90.75 222 LEU A N 1
ATOM 1847 C CA . LEU A 1 222 ? 9.103 -15.057 -0.467 1.00 90.75 222 LEU A CA 1
ATOM 1848 C C . LEU A 1 222 ? 10.560 -14.969 -0.947 1.00 90.75 222 LEU A C 1
ATOM 1850 O O . LEU A 1 222 ? 10.909 -14.029 -1.650 1.00 90.75 222 LEU A O 1
ATOM 1854 N N . GLN A 1 223 ? 11.398 -15.965 -0.642 1.00 88.56 223 GLN A N 1
ATOM 1855 C CA . GLN A 1 223 ? 12.842 -15.942 -0.922 1.00 88.56 223 GLN A CA 1
ATOM 1856 C C . GLN A 1 223 ? 13.212 -15.742 -2.403 1.00 88.56 223 GLN A C 1
ATOM 1858 O O . GLN A 1 223 ? 14.306 -15.279 -2.708 1.00 88.56 223 GLN A O 1
ATOM 1863 N N . SER A 1 224 ? 12.310 -16.068 -3.336 1.00 90.12 224 SER A N 1
ATOM 1864 C CA . SER A 1 224 ? 12.494 -15.829 -4.774 1.00 90.12 224 SER A CA 1
ATOM 1865 C C . SER A 1 224 ? 12.320 -14.361 -5.175 1.00 90.12 224 SER A C 1
ATOM 1867 O O . SER A 1 224 ? 12.648 -13.998 -6.303 1.00 90.12 224 SER A O 1
ATOM 1869 N N . TYR A 1 225 ? 11.821 -13.520 -4.266 1.00 93.12 225 TYR A N 1
ATOM 1870 C CA . TYR A 1 225 ? 11.481 -12.132 -4.532 1.00 93.12 225 TYR A CA 1
ATOM 1871 C C . TYR A 1 225 ? 12.241 -11.164 -3.653 1.00 93.12 225 TYR A C 1
ATOM 1873 O O . TYR A 1 225 ? 12.532 -11.427 -2.486 1.00 93.12 225 TYR A O 1
ATOM 1881 N N . ILE A 1 226 ? 12.485 -9.993 -4.213 1.00 89.69 226 ILE A N 1
ATOM 1882 C CA . ILE A 1 226 ? 12.837 -8.833 -3.432 1.00 89.69 226 ILE A CA 1
ATOM 1883 C C . ILE A 1 226 ? 11.558 -8.098 -3.037 1.00 89.69 226 ILE A C 1
ATOM 1885 O O . ILE A 1 226 ? 10.682 -7.849 -3.870 1.00 89.69 226 ILE A O 1
ATOM 1889 N N . LEU A 1 227 ? 11.487 -7.757 -1.753 1.00 87.06 227 LEU A N 1
ATOM 1890 C CA . LEU A 1 227 ? 10.403 -7.016 -1.128 1.00 87.06 227 LEU A CA 1
ATOM 1891 C C . LEU A 1 227 ? 10.987 -5.763 -0.487 1.00 87.06 227 LEU A C 1
ATOM 1893 O O . LEU A 1 227 ? 12.059 -5.802 0.110 1.00 87.06 227 LEU A O 1
ATOM 1897 N N . TRP A 1 228 ? 10.273 -4.656 -0.583 1.00 85.75 228 TRP A N 1
ATOM 1898 C CA . TRP A 1 228 ? 10.603 -3.442 0.147 1.00 85.75 228 TRP A CA 1
ATOM 1899 C C . TRP A 1 228 ? 9.343 -2.607 0.313 1.00 85.75 228 TRP A C 1
ATOM 1901 O O . TRP A 1 228 ? 8.502 -2.542 -0.582 1.00 85.75 228 TRP A O 1
ATOM 1911 N N . GLU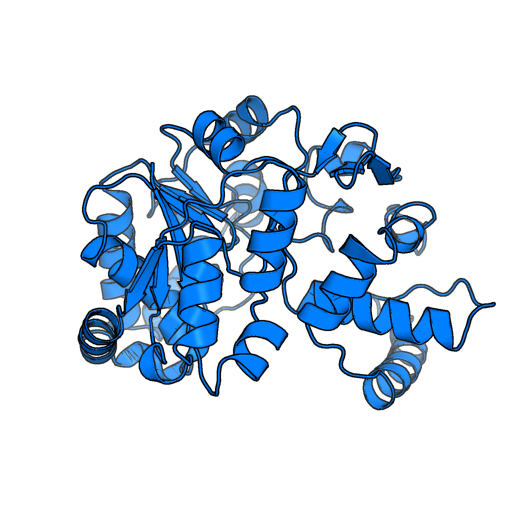 A 1 229 ? 9.232 -1.918 1.438 1.00 86.50 229 GLU A N 1
ATOM 1912 C CA . GLU A 1 229 ? 8.241 -0.861 1.598 1.00 86.50 229 GLU A CA 1
ATOM 1913 C C . GLU A 1 229 ? 8.651 0.397 0.826 1.00 86.50 229 GLU A C 1
ATOM 1915 O O . GLU A 1 229 ? 7.802 1.144 0.364 1.00 86.50 229 GLU A O 1
ATOM 1920 N N . ASN A 1 230 ? 9.948 0.676 0.673 1.00 85.19 230 ASN A N 1
ATOM 1921 C CA . ASN A 1 230 ? 10.409 1.921 0.074 1.00 85.19 230 ASN A CA 1
ATOM 1922 C C . ASN A 1 230 ? 11.646 1.688 -0.802 1.00 85.19 230 ASN A C 1
ATOM 1924 O O . ASN A 1 230 ? 12.737 1.444 -0.281 1.00 85.19 230 ASN A O 1
ATOM 1928 N N . PRO A 1 231 ? 11.521 1.844 -2.130 1.00 84.12 231 PRO A N 1
ATOM 1929 C CA . PRO A 1 231 ? 12.643 1.701 -3.057 1.00 84.12 231 PRO A CA 1
ATOM 1930 C C . PRO A 1 231 ? 13.853 2.592 -2.736 1.00 84.12 231 PRO A C 1
ATOM 1932 O O . PRO A 1 231 ? 14.985 2.245 -3.069 1.00 84.12 231 PRO A O 1
ATOM 1935 N N . LEU A 1 232 ? 13.643 3.733 -2.068 1.00 79.38 232 LEU A N 1
ATOM 1936 C CA . LEU A 1 232 ? 14.716 4.656 -1.679 1.00 79.38 232 LEU A CA 1
ATOM 1937 C C . LEU A 1 232 ? 15.575 4.141 -0.513 1.00 79.38 232 LEU A C 1
ATOM 1939 O O . LEU A 1 232 ? 16.676 4.644 -0.296 1.00 79.38 232 LEU A O 1
ATOM 1943 N N . TYR A 1 233 ? 15.105 3.128 0.213 1.00 75.44 233 TYR A N 1
ATOM 1944 C CA . TYR A 1 233 ? 15.774 2.540 1.374 1.00 75.44 233 TYR A CA 1
ATOM 1945 C C . TYR A 1 233 ? 16.302 1.130 1.108 1.00 75.44 233 TYR A C 1
ATOM 1947 O O . TYR A 1 233 ? 16.712 0.425 2.023 1.00 75.44 233 TYR A O 1
ATOM 1955 N N . LEU A 1 234 ? 16.385 0.716 -0.155 1.00 72.56 234 LEU A N 1
ATOM 1956 C CA . LEU A 1 234 ? 16.803 -0.641 -0.493 1.00 72.56 234 LEU A CA 1
ATOM 1957 C C . LEU A 1 234 ? 18.161 -1.053 0.120 1.00 72.56 234 LEU A C 1
ATOM 1959 O O . LEU A 1 234 ? 18.354 -2.195 0.526 1.00 72.56 234 LEU A O 1
ATOM 1963 N N . HIS A 1 235 ? 19.093 -0.111 0.247 1.00 67.56 235 HIS A N 1
ATOM 1964 C CA . HIS A 1 235 ? 20.403 -0.324 0.868 1.00 67.56 235 HIS A CA 1
ATOM 1965 C C . HIS A 1 235 ? 20.386 -0.564 2.387 1.00 67.56 235 HIS A C 1
ATOM 1967 O O . HIS A 1 235 ? 21.406 -0.998 2.919 1.00 67.56 235 HIS A O 1
ATOM 1973 N N . VAL A 1 236 ? 19.293 -0.271 3.100 1.00 69.44 236 VAL A N 1
ATOM 1974 C CA . VAL A 1 236 ? 19.201 -0.528 4.549 1.00 69.44 236 VAL A CA 1
ATOM 1975 C C . VAL A 1 236 ? 18.488 -1.834 4.866 1.00 69.44 236 VAL A C 1
ATOM 1977 O O . VAL A 1 236 ? 18.745 -2.427 5.910 1.00 69.44 236 VAL A O 1
ATOM 1980 N N . TYR A 1 237 ? 17.652 -2.336 3.959 1.00 71.12 237 TYR A N 1
ATOM 1981 C CA . TYR A 1 237 ? 16.871 -3.531 4.225 1.00 71.12 237 TYR A CA 1
ATOM 1982 C C . TYR A 1 237 ? 17.708 -4.814 4.075 1.00 71.12 237 TYR A C 1
ATOM 1984 O O . TYR A 1 237 ? 18.225 -5.136 3.003 1.00 71.12 237 TYR A O 1
ATOM 1992 N N . SER A 1 238 ? 17.827 -5.578 5.161 1.00 65.50 238 SER A N 1
ATOM 1993 C CA . SER A 1 238 ? 18.357 -6.948 5.146 1.00 65.50 238 SER A CA 1
ATOM 1994 C C . SER A 1 238 ? 17.298 -7.919 4.591 1.00 65.50 238 SER A C 1
ATOM 1996 O O . SER A 1 238 ? 16.120 -7.738 4.900 1.00 65.50 238 SER A O 1
ATOM 1998 N N . PRO A 1 239 ? 17.669 -8.954 3.807 1.00 72.88 239 PRO A N 1
ATOM 1999 C CA . PRO A 1 239 ? 19.035 -9.347 3.437 1.00 72.88 239 PRO A CA 1
ATOM 2000 C C . PRO A 1 239 ? 19.589 -8.633 2.193 1.00 72.88 239 PRO A C 1
ATOM 2002 O O . PRO A 1 239 ? 20.745 -8.851 1.832 1.00 72.88 239 PRO A O 1
ATOM 2005 N N . TRP A 1 240 ? 18.789 -7.808 1.516 1.00 76.38 240 TRP A N 1
ATOM 2006 C CA . TRP A 1 240 ? 19.113 -7.270 0.189 1.00 76.38 240 TRP A CA 1
ATOM 2007 C C . TRP A 1 240 ? 20.301 -6.303 0.197 1.00 76.38 240 TRP A C 1
ATOM 2009 O O . TRP A 1 240 ? 21.075 -6.270 -0.761 1.00 76.38 240 TRP A O 1
ATOM 2019 N N . ASN A 1 241 ? 20.514 -5.593 1.304 1.00 71.88 241 ASN A N 1
ATOM 2020 C CA . ASN A 1 241 ? 21.678 -4.736 1.529 1.00 71.88 241 ASN A CA 1
ATOM 2021 C C . ASN A 1 241 ? 23.034 -5.462 1.408 1.00 71.88 241 ASN A C 1
ATOM 2023 O O . ASN A 1 241 ? 24.044 -4.823 1.117 1.00 71.88 241 ASN A O 1
ATOM 2027 N N . LYS A 1 242 ? 23.073 -6.792 1.571 1.00 75.50 242 LYS A N 1
ATOM 2028 C CA . LYS A 1 242 ? 24.296 -7.600 1.425 1.00 75.50 242 LYS A CA 1
ATOM 2029 C C . LYS A 1 242 ? 24.724 -7.787 -0.031 1.00 75.50 242 LYS A C 1
ATOM 2031 O O . LYS A 1 242 ? 25.872 -8.141 -0.276 1.00 75.50 242 LYS A O 1
ATOM 2036 N N . ASN A 1 243 ? 23.832 -7.524 -0.987 1.00 74.25 243 ASN A N 1
ATOM 2037 C CA . ASN A 1 243 ? 24.063 -7.774 -2.411 1.00 74.25 243 ASN A CA 1
ATOM 2038 C C . ASN A 1 243 ? 24.413 -6.492 -3.192 1.00 74.25 243 ASN A C 1
ATOM 2040 O O . ASN A 1 243 ? 24.218 -6.418 -4.402 1.00 74.25 243 ASN A O 1
ATOM 2044 N N . LEU A 1 244 ? 24.906 -5.455 -2.517 1.00 75.31 244 LEU A N 1
ATOM 2045 C CA . LEU A 1 244 ? 25.347 -4.221 -3.166 1.00 75.31 244 LEU A CA 1
ATOM 2046 C C . LEU A 1 244 ? 26.688 -4.413 -3.912 1.00 75.31 244 LEU A C 1
ATOM 2048 O O . LEU A 1 244 ? 27.560 -5.123 -3.412 1.00 75.31 244 LEU A O 1
ATOM 2052 N N . PRO A 1 245 ? 26.914 -3.736 -5.059 1.00 77.38 245 PRO A N 1
ATOM 2053 C CA . PRO A 1 245 ? 25.989 -2.844 -5.760 1.00 77.38 245 PRO A CA 1
ATOM 2054 C C . PRO A 1 245 ? 24.893 -3.610 -6.514 1.00 77.38 245 PRO A C 1
ATOM 2056 O O . PRO A 1 245 ? 25.113 -4.715 -7.006 1.00 77.38 245 PRO A O 1
ATOM 2059 N N . PHE A 1 246 ? 23.721 -2.991 -6.645 1.00 78.94 246 PHE A N 1
ATOM 2060 C CA . PHE A 1 246 ? 22.599 -3.585 -7.362 1.00 78.94 246 PHE A CA 1
ATOM 2061 C C . PHE A 1 246 ? 22.812 -3.605 -8.875 1.00 78.94 246 PHE A C 1
ATOM 2063 O O . PHE A 1 246 ? 23.251 -2.624 -9.473 1.00 78.94 246 PHE A O 1
ATOM 2070 N N . ARG A 1 247 ? 22.430 -4.724 -9.491 1.00 87.12 247 ARG A N 1
ATOM 2071 C CA . ARG A 1 247 ? 22.282 -4.892 -10.936 1.00 87.12 247 ARG A CA 1
ATOM 2072 C C . ARG A 1 247 ? 20.815 -5.090 -11.272 1.00 87.12 247 ARG A C 1
ATOM 2074 O O . ARG A 1 247 ? 20.288 -6.195 -11.175 1.00 87.12 247 ARG A O 1
ATOM 2081 N N . TYR A 1 248 ? 20.156 -4.010 -11.635 1.00 90.88 248 TYR A N 1
ATOM 2082 C CA . TYR A 1 248 ? 18.833 -4.018 -12.215 1.00 90.88 248 TYR A CA 1
ATOM 2083 C C . TYR A 1 248 ? 18.841 -4.558 -13.655 1.00 90.88 248 TYR A C 1
ATOM 2085 O O . TYR A 1 248 ? 19.774 -4.344 -14.426 1.00 90.88 248 TYR A O 1
ATOM 2093 N N . LYS A 1 249 ? 17.776 -5.257 -14.033 1.00 94.88 249 LYS A N 1
ATOM 2094 C CA . LYS A 1 249 ? 17.446 -5.561 -15.429 1.00 94.88 249 LYS A CA 1
ATOM 2095 C C . LYS A 1 249 ? 15.940 -5.730 -15.557 1.00 94.88 249 LYS A C 1
ATOM 2097 O O . LYS A 1 249 ? 15.289 -6.184 -14.617 1.00 94.88 249 LYS A O 1
ATOM 2102 N N . ARG A 1 250 ? 15.396 -5.446 -16.738 1.00 96.00 250 ARG A N 1
ATOM 2103 C CA . ARG A 1 250 ? 14.012 -5.781 -17.088 1.00 96.00 250 ARG A CA 1
ATOM 2104 C C . ARG A 1 250 ? 13.984 -6.855 -18.165 1.00 96.00 250 ARG A C 1
ATOM 2106 O O . ARG A 1 250 ? 14.608 -6.692 -19.209 1.00 96.00 250 ARG A O 1
ATOM 2113 N N . ILE A 1 251 ? 13.241 -7.932 -17.929 1.00 95.69 251 ILE A N 1
ATOM 2114 C CA . ILE A 1 251 ? 13.041 -9.026 -18.888 1.00 95.69 251 ILE A CA 1
ATOM 2115 C C . ILE A 1 251 ? 11.541 -9.221 -19.063 1.00 95.69 251 ILE A C 1
ATOM 2117 O O . ILE A 1 251 ? 10.839 -9.417 -18.080 1.00 95.69 251 ILE A O 1
ATOM 2121 N N . ASN A 1 252 ? 11.046 -9.151 -20.303 1.00 94.12 252 ASN A N 1
ATOM 2122 C CA . ASN A 1 252 ? 9.619 -9.304 -20.619 1.00 94.12 252 ASN A CA 1
ATOM 2123 C C . ASN A 1 252 ? 8.714 -8.440 -19.725 1.00 94.12 252 ASN A C 1
ATOM 2125 O O . ASN A 1 252 ? 7.698 -8.897 -19.218 1.00 94.12 252 ASN A O 1
ATOM 2129 N N . ASN A 1 253 ? 9.114 -7.183 -19.517 1.00 95.00 253 ASN A N 1
ATOM 2130 C CA . ASN A 1 253 ? 8.437 -6.223 -18.647 1.00 95.00 253 ASN A CA 1
ATOM 2131 C C . ASN A 1 253 ? 8.415 -6.553 -17.145 1.00 95.00 253 ASN A C 1
ATOM 2133 O O . ASN A 1 253 ? 7.772 -5.809 -16.412 1.00 95.00 253 ASN A O 1
ATOM 2137 N N . ILE A 1 254 ? 9.151 -7.564 -16.681 1.00 96.75 254 ILE A N 1
ATOM 2138 C CA . ILE A 1 254 ? 9.350 -7.881 -15.262 1.00 96.75 254 ILE A CA 1
ATOM 2139 C C . ILE A 1 254 ? 10.713 -7.374 -14.797 1.00 96.75 254 ILE A C 1
ATOM 2141 O O . ILE A 1 254 ? 11.720 -7.542 -15.491 1.00 96.75 254 ILE A O 1
ATOM 2145 N N . ASP A 1 255 ? 10.738 -6.734 -13.631 1.00 96.06 255 ASP A N 1
ATOM 2146 C CA . ASP A 1 255 ? 11.947 -6.156 -13.050 1.00 96.06 255 ASP A CA 1
ATOM 2147 C C . ASP A 1 255 ? 12.688 -7.134 -12.141 1.00 96.06 255 ASP A C 1
ATOM 2149 O O . ASP A 1 255 ? 12.097 -7.824 -11.313 1.00 96.06 255 ASP A O 1
ATOM 2153 N N . PHE A 1 256 ? 14.012 -7.127 -12.257 1.00 94.38 256 PHE A N 1
ATOM 2154 C CA . PHE A 1 256 ? 14.920 -7.925 -11.448 1.00 94.38 256 PHE A CA 1
ATOM 2155 C C . PHE A 1 256 ? 16.012 -7.031 -10.878 1.00 94.38 256 PHE A C 1
ATOM 2157 O O . PHE A 1 256 ? 16.486 -6.127 -11.565 1.00 94.38 256 PHE A O 1
ATOM 2164 N N . ILE A 1 257 ? 16.467 -7.331 -9.665 1.00 90.00 257 ILE A N 1
ATOM 2165 C CA . ILE A 1 257 ? 17.704 -6.800 -9.093 1.00 90.00 257 ILE A CA 1
ATOM 2166 C C . ILE A 1 257 ? 18.569 -7.983 -8.664 1.00 90.00 257 ILE A C 1
ATOM 2168 O O . ILE A 1 257 ? 18.109 -8.864 -7.948 1.00 90.00 257 ILE A O 1
ATOM 2172 N N . ASN A 1 258 ? 19.826 -8.013 -9.111 1.00 88.06 258 ASN A N 1
ATOM 2173 C CA . ASN A 1 258 ? 20.767 -9.107 -8.854 1.00 88.06 258 ASN A CA 1
ATOM 2174 C C . ASN A 1 258 ? 20.167 -10.486 -9.155 1.00 88.06 258 ASN A C 1
ATOM 2176 O O . ASN A 1 258 ? 20.300 -11.414 -8.369 1.00 88.06 258 ASN A O 1
ATOM 2180 N N . GLU A 1 259 ? 19.481 -10.591 -10.298 1.00 89.94 259 GLU A N 1
ATOM 2181 C CA . GLU A 1 259 ? 18.815 -11.815 -10.779 1.00 89.94 259 GLU A CA 1
ATOM 2182 C C . GLU A 1 259 ? 17.585 -12.262 -9.981 1.00 89.94 259 GLU A C 1
ATOM 2184 O O . GLU A 1 259 ? 16.857 -13.134 -10.447 1.00 89.94 259 GLU A O 1
ATOM 2189 N N . GLN A 1 260 ? 17.288 -11.615 -8.858 1.00 92.19 260 GLN A N 1
ATOM 2190 C CA . GLN A 1 260 ? 16.087 -11.858 -8.075 1.00 92.19 260 GLN A CA 1
ATOM 2191 C C . GLN A 1 260 ? 14.961 -10.935 -8.548 1.00 92.19 260 GLN A C 1
ATOM 2193 O O . GLN A 1 260 ? 15.174 -9.749 -8.813 1.00 92.19 260 GLN A O 1
ATOM 2198 N N . GLN A 1 261 ? 13.760 -11.487 -8.696 1.00 95.44 261 GLN A N 1
ATOM 2199 C CA . GLN A 1 261 ? 12.598 -10.747 -9.183 1.00 95.44 261 GLN A CA 1
ATOM 2200 C C . GLN A 1 261 ? 12.135 -9.751 -8.125 1.00 95.44 261 GLN A C 1
ATOM 2202 O O . GLN A 1 261 ? 12.030 -10.083 -6.949 1.00 95.44 261 GLN A O 1
ATOM 2207 N N . VAL A 1 262 ? 11.828 -8.527 -8.526 1.00 94.94 262 VAL A N 1
ATOM 2208 C CA . VAL A 1 262 ? 11.137 -7.576 -7.653 1.00 94.94 262 VAL A CA 1
ATOM 2209 C C . VAL A 1 262 ? 9.676 -8.011 -7.573 1.00 94.94 262 VAL A C 1
ATOM 2211 O O . VAL A 1 262 ? 9.060 -8.164 -8.619 1.00 94.94 262 VAL A O 1
ATOM 2214 N N . ALA A 1 263 ? 9.094 -8.211 -6.386 1.00 95.75 263 ALA A N 1
ATOM 2215 C CA . ALA A 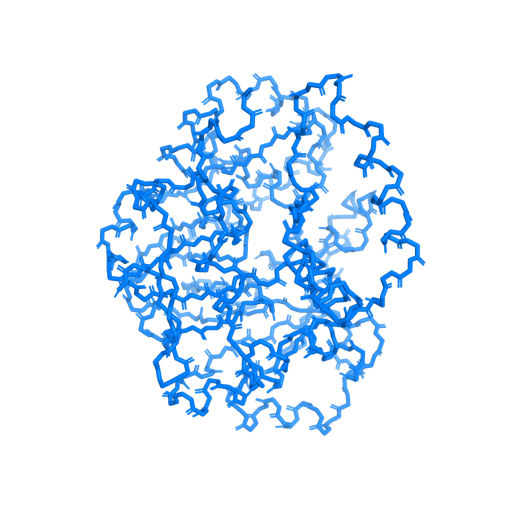1 263 ? 7.671 -8.579 -6.307 1.00 95.75 263 ALA A CA 1
ATOM 2216 C C . ALA A 1 263 ? 6.772 -7.431 -6.793 1.00 95.75 263 ALA A C 1
ATOM 2218 O O . ALA A 1 263 ? 5.833 -7.626 -7.567 1.00 95.75 263 ALA A O 1
ATOM 2219 N N . PHE A 1 264 ? 7.080 -6.214 -6.348 1.00 96.12 264 PHE A N 1
ATOM 2220 C CA . PHE A 1 264 ? 6.364 -4.998 -6.708 1.00 96.12 264 PHE A CA 1
ATOM 2221 C C . PHE A 1 264 ? 7.200 -3.746 -6.406 1.00 96.12 264 PHE A C 1
ATOM 2223 O O . PHE A 1 264 ? 8.153 -3.775 -5.625 1.00 96.12 264 PHE A O 1
ATOM 2230 N N . TRP A 1 265 ? 6.816 -2.622 -7.004 1.00 95.69 265 TRP A N 1
ATOM 2231 C CA . TRP A 1 265 ? 7.310 -1.296 -6.644 1.00 95.69 265 TRP A CA 1
ATOM 2232 C C . TRP A 1 265 ? 6.250 -0.542 -5.855 1.00 95.69 265 TRP A C 1
ATOM 2234 O O . TRP A 1 265 ? 5.158 -0.314 -6.367 1.00 95.69 265 TRP A O 1
ATOM 2244 N N . HIS A 1 266 ? 6.590 -0.088 -4.650 1.00 94.75 266 HIS A N 1
ATOM 2245 C CA . HIS A 1 266 ? 5.785 0.902 -3.944 1.00 94.75 266 HIS A CA 1
ATOM 2246 C C . HIS A 1 266 ? 6.144 2.302 -4.447 1.00 94.75 266 HIS A C 1
ATOM 2248 O O . HIS A 1 266 ? 7.203 2.854 -4.132 1.00 94.75 266 HIS A O 1
ATOM 2254 N N . MET A 1 267 ? 5.267 2.875 -5.269 1.00 94.19 267 MET A N 1
ATOM 2255 C CA . MET A 1 267 ? 5.473 4.171 -5.912 1.00 94.19 267 MET A CA 1
ATOM 2256 C C . MET A 1 267 ? 4.894 5.311 -5.072 1.00 94.19 267 MET A C 1
ATOM 2258 O O . MET A 1 267 ? 4.165 6.174 -5.574 1.00 94.19 267 MET A O 1
ATOM 2262 N N . GLN A 1 268 ? 5.267 5.326 -3.794 1.00 90.31 268 GLN A N 1
ATOM 2263 C CA . GLN A 1 268 ? 4.928 6.394 -2.863 1.00 90.31 268 GLN A CA 1
ATOM 2264 C C . GLN A 1 268 ? 5.437 7.759 -3.333 1.00 90.31 268 GLN A C 1
ATOM 2266 O O . GLN A 1 268 ? 6.393 7.874 -4.111 1.00 90.31 268 GLN A O 1
ATOM 2271 N N . GLY A 1 269 ? 4.831 8.820 -2.797 1.00 87.81 269 GLY A N 1
ATOM 2272 C CA . GLY A 1 269 ? 5.088 10.200 -3.211 1.00 87.81 269 GLY A CA 1
ATOM 2273 C C . GLY A 1 269 ? 6.571 10.586 -3.231 1.00 87.81 269 GLY A C 1
ATOM 2274 O O . GLY A 1 269 ? 7.012 11.234 -4.178 1.00 87.81 269 GLY A O 1
ATOM 2275 N N . TYR A 1 270 ? 7.369 10.159 -2.245 1.00 84.44 270 TYR A N 1
ATOM 2276 C CA . TYR A 1 270 ? 8.809 10.445 -2.224 1.00 84.44 270 TYR A CA 1
ATOM 2277 C C . TYR A 1 270 ? 9.573 9.769 -3.365 1.00 84.44 270 TYR A C 1
ATOM 2279 O O . TYR A 1 270 ? 10.433 10.402 -3.981 1.00 84.44 270 TYR A O 1
ATOM 2287 N N . PHE A 1 271 ? 9.248 8.515 -3.689 1.00 88.94 271 PHE A N 1
ATOM 2288 C CA . PHE A 1 271 ? 9.903 7.810 -4.787 1.00 88.94 271 PHE A CA 1
ATOM 2289 C C . PHE A 1 271 ? 9.496 8.399 -6.142 1.00 88.94 271 PHE A C 1
ATOM 2291 O O . PHE A 1 271 ? 10.358 8.689 -6.968 1.00 88.94 271 PHE A O 1
ATOM 2298 N N . VAL A 1 272 ? 8.209 8.701 -6.339 1.00 90.56 272 VAL A N 1
ATOM 2299 C CA . VAL A 1 272 ? 7.706 9.380 -7.549 1.00 90.56 272 VAL A CA 1
ATOM 2300 C C . VAL A 1 272 ? 8.374 10.743 -7.742 1.00 90.56 272 VAL A C 1
ATOM 2302 O O . VAL A 1 272 ? 8.839 11.049 -8.840 1.00 90.56 272 VAL A O 1
ATOM 2305 N N . LYS A 1 273 ? 8.502 11.545 -6.676 1.00 85.31 273 LYS A N 1
ATOM 2306 C CA . LYS A 1 273 ? 9.223 12.828 -6.714 1.00 85.31 273 LYS A CA 1
ATOM 2307 C C . LYS A 1 273 ? 10.692 12.644 -7.074 1.00 85.31 273 LYS A C 1
ATOM 2309 O O . LYS A 1 273 ? 11.200 13.376 -7.921 1.00 85.31 273 LYS A O 1
ATOM 2314 N N . TYR A 1 274 ? 11.372 11.674 -6.461 1.00 84.56 274 TYR A N 1
ATOM 2315 C CA . TYR A 1 274 ? 12.765 11.361 -6.779 1.00 84.56 274 TYR A CA 1
ATOM 2316 C C . TYR A 1 274 ? 12.931 11.016 -8.264 1.00 84.56 274 TYR A C 1
ATOM 2318 O O . TYR A 1 274 ? 13.769 11.608 -8.946 1.00 84.56 274 TYR A O 1
ATOM 2326 N N . LEU A 1 275 ? 12.076 10.137 -8.788 1.00 87.31 275 LEU A N 1
ATOM 2327 C CA . LEU A 1 275 ? 12.066 9.765 -10.199 1.00 87.31 275 LEU A CA 1
ATOM 2328 C C . LEU A 1 275 ? 11.787 10.973 -11.103 1.00 87.31 275 LEU A C 1
ATOM 2330 O O . LEU A 1 275 ? 12.484 11.155 -12.097 1.00 87.31 275 LEU A O 1
ATOM 2334 N N . GLY A 1 276 ? 10.837 11.843 -10.751 1.00 86.94 276 GLY A N 1
ATOM 2335 C CA . GLY A 1 276 ? 10.553 13.071 -11.499 1.00 86.94 276 GLY A CA 1
ATOM 2336 C C . GLY A 1 276 ? 11.735 14.044 -11.541 1.00 86.94 276 GLY A C 1
ATOM 2337 O O . GLY A 1 276 ? 12.072 14.563 -12.610 1.00 86.94 276 GLY A O 1
ATOM 2338 N N . LYS A 1 277 ? 12.426 14.241 -10.410 1.00 80.19 277 LYS A N 1
ATOM 2339 C CA . LYS A 1 277 ? 13.669 15.032 -10.354 1.00 80.19 277 LYS A CA 1
ATOM 2340 C C . LYS A 1 277 ? 14.761 14.406 -11.214 1.00 80.19 277 LYS A C 1
ATOM 2342 O O . LYS A 1 277 ? 15.432 15.124 -11.956 1.00 80.19 277 LYS A O 1
ATOM 2347 N N . TYR A 1 278 ? 14.896 13.081 -11.163 1.00 80.19 278 TYR A N 1
ATOM 2348 C CA . TYR A 1 278 ? 15.829 12.336 -12.000 1.00 80.19 278 TYR A CA 1
ATOM 2349 C C . TYR A 1 278 ? 15.568 12.562 -13.492 1.00 80.19 278 TYR A C 1
ATOM 2351 O O . TYR A 1 278 ? 16.483 12.935 -14.227 1.00 80.19 278 TYR A O 1
ATOM 2359 N N . LEU A 1 279 ? 14.315 12.431 -13.936 1.00 82.31 279 LEU A N 1
ATOM 2360 C CA . LEU A 1 279 ? 13.928 12.670 -15.330 1.00 82.31 279 LEU A CA 1
ATOM 2361 C C . LEU A 1 279 ? 14.211 14.102 -15.778 1.00 82.31 279 LEU A C 1
ATOM 2363 O O . LEU A 1 279 ? 14.765 14.322 -16.857 1.00 82.31 279 LEU A O 1
ATOM 2367 N N . TYR A 1 280 ? 13.855 15.080 -14.946 1.00 80.31 280 TYR A N 1
ATOM 2368 C CA . TYR A 1 280 ? 14.103 16.488 -15.233 1.00 80.31 280 TYR A CA 1
ATOM 2369 C C . TYR A 1 280 ? 15.601 16.782 -15.396 1.00 80.31 280 TYR A C 1
ATOM 2371 O O . TYR A 1 280 ? 16.010 17.365 -16.403 1.00 80.31 280 TYR A O 1
ATOM 2379 N N . LEU A 1 281 ? 16.433 16.321 -14.454 1.00 75.38 281 LEU A N 1
ATOM 2380 C CA . LEU A 1 281 ? 17.878 16.529 -14.523 1.00 75.38 281 LEU A CA 1
ATOM 2381 C C . LEU A 1 281 ? 18.512 15.815 -15.708 1.00 75.38 281 LEU A C 1
ATOM 2383 O O . LEU A 1 281 ? 19.323 16.425 -16.399 1.00 75.38 281 LEU A O 1
ATOM 2387 N N . LYS A 1 282 ? 18.125 14.570 -15.995 1.00 73.56 282 LYS A N 1
ATOM 2388 C CA . LYS A 1 282 ? 18.646 13.842 -17.155 1.00 73.56 282 LYS A CA 1
ATOM 2389 C C . LYS A 1 282 ? 18.329 14.565 -18.465 1.00 73.56 282 LYS A C 1
ATOM 2391 O O . LYS A 1 282 ? 19.147 14.553 -19.377 1.00 73.56 282 LYS A O 1
ATOM 2396 N N . ASN A 1 283 ? 17.175 15.225 -18.567 1.00 71.69 283 ASN A N 1
ATOM 2397 C CA . ASN A 1 283 ? 16.797 15.964 -19.771 1.00 71.69 283 ASN A CA 1
ATOM 2398 C C . ASN A 1 283 ? 17.594 17.264 -19.970 1.00 71.69 283 ASN A C 1
ATOM 2400 O O . ASN A 1 283 ? 17.849 17.633 -21.117 1.00 71.69 283 ASN A O 1
ATOM 2404 N N . ILE A 1 284 ? 18.016 17.929 -18.889 1.00 71.56 284 ILE A N 1
ATOM 2405 C CA . ILE A 1 284 ? 18.690 19.242 -18.935 1.00 71.56 284 ILE A CA 1
ATOM 2406 C C . ILE A 1 284 ? 20.211 19.122 -18.830 1.00 71.56 284 ILE A C 1
ATOM 2408 O O . ILE A 1 284 ? 20.944 19.793 -19.550 1.00 71.56 284 ILE A O 1
ATOM 2412 N N . LEU A 1 285 ? 20.696 18.250 -17.952 1.00 65.50 285 LEU A N 1
ATOM 2413 C CA . LEU A 1 285 ? 22.104 18.063 -17.615 1.00 65.50 285 LEU A CA 1
ATOM 2414 C C . LEU A 1 285 ? 22.594 16.691 -18.094 1.00 65.50 285 LEU A C 1
ATOM 2416 O O . LEU A 1 285 ? 23.241 15.965 -17.344 1.00 65.50 285 LEU A O 1
ATOM 2420 N N . LYS A 1 286 ? 22.314 16.348 -19.361 1.00 60.44 286 LYS A N 1
ATOM 2421 C CA . LYS A 1 286 ? 22.670 15.062 -20.007 1.00 60.44 286 LYS A CA 1
ATOM 2422 C C . LYS A 1 286 ? 24.135 14.626 -19.829 1.00 60.44 286 LYS A C 1
ATOM 2424 O O . LYS A 1 286 ? 24.441 13.458 -20.030 1.00 60.44 286 LYS A O 1
ATOM 2429 N N . PHE A 1 287 ? 25.026 15.556 -19.484 1.00 57.16 287 PHE A N 1
ATOM 2430 C CA . PHE A 1 287 ? 26.473 15.360 -19.394 1.00 57.16 287 PHE A CA 1
ATOM 2431 C C . PHE A 1 287 ? 27.022 15.312 -17.959 1.00 57.16 287 PHE A C 1
ATOM 2433 O O . PHE A 1 287 ? 28.217 15.089 -17.784 1.00 57.16 287 PHE A O 1
ATOM 2440 N N . LEU A 1 288 ? 26.197 15.536 -16.931 1.00 55.91 288 LEU A N 1
ATOM 2441 C CA . LEU A 1 288 ? 26.655 15.593 -15.542 1.00 55.91 288 LEU A CA 1
ATOM 2442 C C . LEU A 1 288 ? 26.187 14.360 -14.756 1.00 55.91 288 LEU A C 1
ATOM 2444 O O . LEU A 1 288 ? 25.013 14.238 -14.414 1.00 55.91 288 LEU A O 1
ATOM 2448 N N . ASN A 1 289 ? 27.131 13.486 -14.398 1.00 54.62 289 ASN A N 1
ATOM 2449 C CA . ASN A 1 289 ? 26.924 12.386 -13.447 1.00 54.62 289 ASN A CA 1
ATOM 2450 C C . ASN A 1 289 ? 26.858 12.927 -12.002 1.00 54.62 289 ASN A C 1
ATOM 2452 O O . ASN A 1 289 ? 27.764 12.698 -11.203 1.00 54.62 289 ASN A O 1
ATOM 2456 N N . MET A 1 290 ? 25.824 13.705 -11.665 1.00 55.06 290 MET A N 1
ATOM 2457 C CA . MET A 1 290 ? 25.630 14.228 -10.304 1.00 55.06 290 MET A CA 1
ATOM 2458 C C . MET A 1 290 ? 24.775 13.302 -9.439 1.00 55.06 290 MET A C 1
ATOM 2460 O O . MET A 1 290 ? 23.803 12.717 -9.919 1.00 55.06 290 MET A O 1
ATOM 2464 N N . ARG A 1 291 ? 25.088 13.249 -8.134 1.00 55.66 291 ARG A N 1
ATOM 2465 C CA . ARG A 1 291 ? 24.221 12.626 -7.124 1.00 55.66 291 ARG A CA 1
ATOM 2466 C C . ARG A 1 291 ? 22.907 13.380 -7.082 1.00 55.66 291 ARG A C 1
ATOM 2468 O O . ARG A 1 291 ? 22.896 14.579 -6.809 1.00 55.66 291 ARG A O 1
ATOM 2475 N N . LEU A 1 292 ? 21.808 12.664 -7.248 1.00 62.44 292 LEU A N 1
ATOM 2476 C CA . LEU A 1 292 ? 20.515 13.138 -6.785 1.00 62.44 292 LEU A CA 1
ATOM 2477 C C . LEU A 1 292 ? 20.351 12.685 -5.344 1.00 62.44 292 LEU A C 1
ATOM 2479 O O . LEU A 1 292 ? 20.198 11.494 -5.083 1.00 62.44 292 LEU A O 1
ATOM 2483 N N . THR A 1 293 ? 20.419 13.630 -4.409 1.00 58.66 293 THR A N 1
ATOM 2484 C CA . THR A 1 293 ? 20.017 13.356 -3.031 1.00 58.66 293 THR A CA 1
ATOM 2485 C C . THR A 1 293 ? 18.538 12.991 -3.037 1.00 58.66 293 THR A C 1
ATOM 2487 O O . THR A 1 293 ? 17.711 13.681 -3.643 1.00 58.66 293 THR A O 1
ATOM 2490 N N . ASN A 1 294 ? 18.197 11.873 -2.403 1.00 60.88 294 ASN A N 1
ATOM 2491 C CA . ASN A 1 294 ? 16.798 11.585 -2.127 1.00 60.88 294 ASN A CA 1
ATOM 2492 C C . ASN A 1 294 ? 16.354 12.450 -0.929 1.00 60.88 294 ASN A C 1
ATOM 2494 O O . ASN A 1 294 ? 17.169 12.884 -0.116 1.00 60.88 294 ASN A O 1
ATOM 2498 N N . GLU A 1 295 ? 15.065 12.778 -0.838 1.00 54.75 295 GLU A N 1
ATOM 2499 C CA . GLU A 1 295 ? 14.563 13.682 0.213 1.00 54.75 295 GLU A CA 1
ATOM 2500 C C . GLU A 1 295 ? 14.576 13.0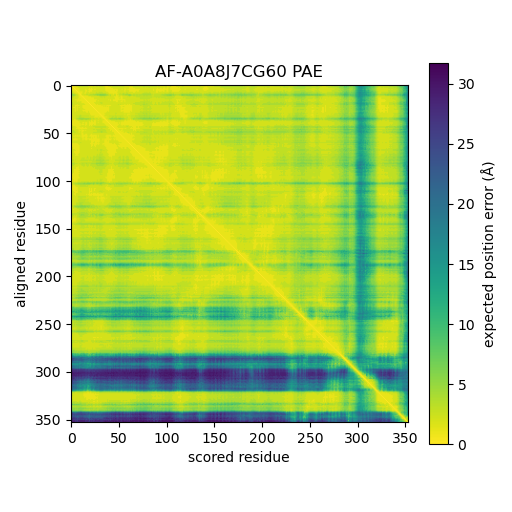57 1.616 1.00 54.75 295 GLU A C 1
ATOM 2502 O O . GLU A 1 295 ? 14.347 13.770 2.590 1.00 54.75 295 GLU A O 1
ATOM 2507 N N . MET A 1 296 ? 14.851 11.753 1.686 1.00 52.12 296 MET A N 1
ATOM 2508 C CA . MET A 1 296 ? 14.768 10.891 2.860 1.00 52.12 296 MET A CA 1
ATOM 2509 C C . MET A 1 296 ? 16.128 10.693 3.559 1.00 52.12 296 MET A C 1
ATOM 2511 O O . MET A 1 296 ? 16.188 10.211 4.689 1.00 52.12 296 MET A O 1
ATOM 2515 N N . GLU A 1 297 ? 17.230 11.090 2.918 1.00 53.75 297 GLU A N 1
ATOM 2516 C CA . GLU A 1 297 ? 18.558 11.153 3.523 1.00 53.75 297 GLU A CA 1
ATOM 2517 C C . GLU A 1 297 ? 18.597 12.280 4.567 1.00 53.75 297 GLU A C 1
ATOM 2519 O O . GLU A 1 297 ? 18.725 13.463 4.236 1.00 53.75 297 GLU A O 1
ATOM 2524 N N . VAL A 1 298 ? 18.529 11.916 5.851 1.00 44.69 298 VAL A N 1
ATOM 2525 C CA . VAL A 1 298 ? 18.987 12.794 6.933 1.00 44.69 298 VAL A CA 1
ATOM 2526 C C . VAL A 1 298 ? 20.505 12.893 6.796 1.00 44.69 298 VAL A C 1
ATOM 2528 O O . VAL A 1 298 ? 21.249 12.021 7.241 1.00 44.69 298 VAL A O 1
ATOM 2531 N N . LEU A 1 299 ? 20.971 13.935 6.109 1.00 43.12 299 LEU A N 1
ATOM 2532 C CA . LEU A 1 299 ? 22.388 14.272 6.012 1.00 43.12 299 LEU A CA 1
ATOM 2533 C C . LEU A 1 299 ? 22.887 14.686 7.403 1.00 43.12 299 LEU A C 1
ATOM 2535 O O . LEU A 1 299 ? 22.836 15.855 7.774 1.00 43.12 299 LEU A O 1
ATOM 2539 N N . GLY A 1 300 ? 23.366 13.723 8.187 1.00 36.47 300 GLY A N 1
ATOM 2540 C CA . GLY A 1 300 ? 24.219 14.018 9.331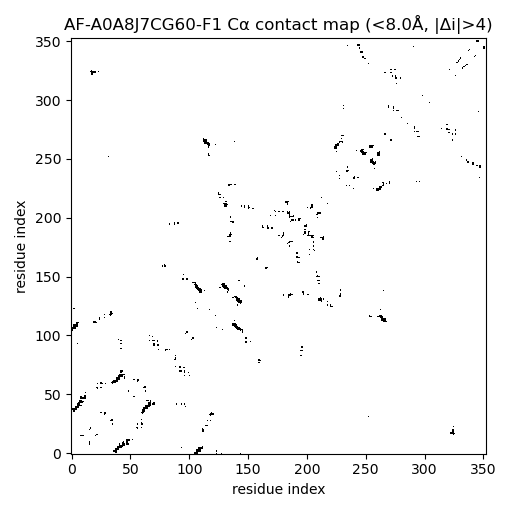 1.00 36.47 300 GLY A CA 1
ATOM 2541 C C . GLY A 1 300 ? 25.544 14.591 8.828 1.00 36.47 300 GLY A C 1
ATOM 2542 O O . GLY A 1 300 ? 26.361 13.845 8.296 1.00 36.47 300 GLY A O 1
ATOM 2543 N N . GLY A 1 301 ? 25.759 15.904 8.964 1.00 38.31 301 GLY A N 1
ATOM 2544 C CA . GLY A 1 301 ? 27.072 16.523 8.738 1.00 38.31 301 GLY A CA 1
ATOM 2545 C C . GLY A 1 301 ? 27.054 17.937 8.144 1.00 38.31 301 GLY A C 1
ATOM 2546 O O . GLY A 1 301 ? 26.788 18.139 6.960 1.00 38.31 301 GLY A O 1
ATOM 2547 N N . ASP A 1 302 ? 27.474 18.898 8.965 1.00 43.34 302 ASP A N 1
ATOM 2548 C CA . ASP A 1 302 ? 27.454 20.367 8.823 1.00 43.34 302 ASP A CA 1
ATOM 2549 C C . ASP A 1 302 ? 28.233 21.017 7.651 1.00 43.34 302 ASP A C 1
ATOM 2551 O O . ASP A 1 302 ? 28.418 22.234 7.635 1.00 43.34 302 ASP A O 1
ATOM 2555 N N . LYS A 1 303 ? 28.742 20.279 6.652 1.00 37.50 303 LYS A N 1
ATOM 2556 C CA . LYS A 1 303 ? 29.626 20.884 5.618 1.00 37.50 303 LYS A CA 1
ATOM 2557 C C . LYS A 1 303 ? 29.251 20.614 4.158 1.00 37.50 303 LYS A C 1
ATOM 2559 O O . LYS A 1 303 ? 29.659 21.382 3.290 1.00 37.50 303 LYS A O 1
ATOM 2564 N N . GLY A 1 304 ? 28.405 19.620 3.876 1.00 40.09 304 GLY A N 1
ATOM 2565 C CA . GLY A 1 304 ? 27.839 19.374 2.535 1.00 40.09 304 GLY A CA 1
ATOM 2566 C C . GLY A 1 304 ? 26.526 20.124 2.253 1.00 40.09 304 GLY A C 1
ATOM 2567 O O . GLY A 1 304 ? 25.999 20.090 1.137 1.00 40.09 304 GLY A O 1
ATOM 2568 N N . GLU A 1 305 ? 25.975 20.809 3.259 1.00 45.91 305 GLU A N 1
ATOM 2569 C CA . GLU A 1 305 ? 24.628 21.381 3.218 1.00 45.91 305 GLU A CA 1
ATOM 2570 C C . GLU A 1 305 ? 24.483 22.609 2.310 1.00 45.91 305 GLU A C 1
ATOM 2572 O O . GLU A 1 305 ? 23.411 22.827 1.756 1.00 45.91 305 GLU A O 1
ATOM 2577 N N . TYR A 1 306 ? 25.512 23.439 2.132 1.00 41.72 306 TYR A N 1
ATOM 2578 C CA . TYR A 1 306 ? 25.303 24.755 1.508 1.00 41.72 306 TYR A CA 1
ATOM 2579 C C . TYR A 1 306 ? 25.151 24.682 -0.021 1.00 41.72 306 TYR A C 1
ATOM 2581 O O . TYR A 1 306 ? 24.237 25.281 -0.594 1.00 41.72 306 TYR A O 1
ATOM 2589 N N . PHE A 1 307 ? 25.993 23.885 -0.689 1.00 40.91 307 PHE A N 1
ATOM 2590 C CA . PHE A 1 307 ? 25.909 23.675 -2.141 1.00 40.91 307 PHE A CA 1
ATOM 2591 C C . PHE A 1 307 ? 24.729 22.780 -2.530 1.00 40.91 307 PHE A C 1
ATOM 2593 O O . PHE A 1 307 ? 24.062 23.046 -3.534 1.00 40.91 307 PHE A O 1
ATOM 2600 N N . SER A 1 308 ? 24.418 21.769 -1.711 1.00 51.69 308 SER A N 1
ATOM 2601 C CA . SER A 1 308 ? 23.251 20.906 -1.910 1.00 51.69 308 SER A CA 1
ATOM 2602 C C . SER A 1 308 ? 21.938 21.650 -1.656 1.00 51.69 308 SER A C 1
ATOM 2604 O O . SER A 1 308 ? 21.008 21.469 -2.426 1.00 51.69 308 SER A O 1
ATOM 2606 N N . LYS A 1 309 ? 21.846 22.562 -0.672 1.00 53.28 309 LYS A N 1
ATOM 2607 C CA . LYS A 1 309 ? 20.634 23.376 -0.437 1.00 53.28 309 LYS A CA 1
ATOM 2608 C C . LYS A 1 309 ? 20.356 24.368 -1.567 1.00 53.28 309 LYS A C 1
ATOM 2610 O O . LYS A 1 309 ? 19.192 24.547 -1.920 1.00 53.28 309 LYS A O 1
ATOM 2615 N N . LEU A 1 310 ? 21.375 25.014 -2.141 1.00 51.72 310 LEU A N 1
ATOM 2616 C CA . LEU A 1 310 ? 21.176 25.973 -3.238 1.00 51.72 310 LEU A CA 1
ATOM 2617 C C . LEU A 1 310 ? 20.776 25.267 -4.541 1.00 51.72 310 LEU A C 1
ATOM 2619 O O . LEU A 1 310 ? 19.803 25.665 -5.180 1.00 51.72 310 LEU A O 1
ATOM 2623 N N . THR A 1 311 ? 21.473 24.184 -4.900 1.00 55.62 311 THR A N 1
ATOM 2624 C CA . THR A 1 311 ? 21.111 23.351 -6.059 1.00 55.62 311 THR A CA 1
ATOM 2625 C C . THR A 1 311 ? 19.753 22.682 -5.862 1.00 55.62 311 THR A C 1
ATOM 2627 O O . THR A 1 311 ? 18.931 22.747 -6.768 1.00 55.62 311 THR A O 1
ATOM 2630 N N . ARG A 1 312 ? 19.450 22.157 -4.667 1.00 57.91 312 ARG A N 1
ATOM 2631 C CA . ARG A 1 312 ? 18.127 21.621 -4.307 1.00 57.91 312 ARG A CA 1
ATOM 2632 C C . ARG A 1 312 ? 17.036 22.676 -4.420 1.00 57.91 312 ARG A C 1
ATOM 2634 O O . ARG A 1 312 ? 16.047 22.407 -5.072 1.00 57.91 312 ARG A O 1
ATOM 2641 N N . LYS A 1 313 ? 17.223 23.900 -3.911 1.00 59.88 313 LYS A N 1
ATOM 2642 C CA . LYS A 1 313 ? 16.240 24.991 -4.074 1.00 59.88 313 LYS A CA 1
ATOM 2643 C C . LYS A 1 313 ? 16.006 25.372 -5.535 1.00 59.88 313 LYS A C 1
ATOM 2645 O O . LYS A 1 313 ? 14.879 25.686 -5.897 1.00 59.88 313 LYS A O 1
ATOM 2650 N N . ILE A 1 314 ? 17.046 25.374 -6.368 1.00 61.91 314 ILE A N 1
ATOM 2651 C CA . ILE A 1 314 ? 16.914 25.660 -7.803 1.00 61.91 314 ILE A CA 1
ATOM 2652 C C . ILE A 1 314 ? 16.180 24.503 -8.492 1.00 61.91 314 ILE A C 1
ATOM 2654 O O . ILE A 1 314 ? 15.196 24.737 -9.186 1.00 61.91 314 ILE A O 1
ATOM 2658 N N . ILE A 1 315 ? 16.585 23.257 -8.250 1.00 61.31 315 ILE A N 1
ATOM 2659 C CA . ILE A 1 315 ? 15.922 22.067 -8.801 1.00 61.31 315 ILE A CA 1
ATOM 2660 C C . ILE A 1 315 ? 14.464 22.011 -8.339 1.00 61.31 315 ILE A C 1
ATOM 2662 O O . ILE A 1 315 ? 13.579 21.867 -9.168 1.00 61.31 315 ILE A O 1
ATOM 2666 N N . ASP A 1 316 ? 14.188 22.233 -7.059 1.00 63.09 316 ASP A N 1
ATOM 2667 C CA . ASP A 1 316 ? 12.837 22.231 -6.495 1.00 63.09 316 ASP A CA 1
ATOM 2668 C C . ASP A 1 316 ? 11.983 23.388 -7.045 1.00 63.09 316 ASP A C 1
ATOM 2670 O O . ASP A 1 316 ? 10.775 23.245 -7.200 1.00 63.09 316 ASP A O 1
ATOM 2674 N N . LYS A 1 317 ? 12.589 24.522 -7.415 1.00 60.47 317 LYS A N 1
ATOM 2675 C CA . LYS A 1 317 ? 11.876 25.655 -8.027 1.00 60.47 317 LYS A CA 1
ATOM 2676 C C . LYS A 1 317 ? 11.582 25.457 -9.518 1.00 60.47 317 LYS A C 1
ATOM 2678 O O . LYS A 1 317 ? 10.631 26.049 -10.020 1.00 60.47 317 LYS A O 1
ATOM 2683 N N . PHE A 1 318 ? 12.391 24.664 -10.221 1.00 57.47 318 PHE A N 1
ATOM 2684 C CA . PHE A 1 318 ? 12.291 24.493 -11.675 1.00 57.47 318 PHE A CA 1
ATOM 2685 C C . PHE A 1 318 ? 11.865 23.089 -12.122 1.00 57.47 318 PHE A C 1
ATOM 2687 O O . PHE A 1 318 ? 11.581 22.903 -13.304 1.00 57.47 318 PHE A O 1
ATOM 2694 N N . HIS A 1 319 ? 11.796 22.102 -11.226 1.00 62.91 319 HIS A N 1
ATOM 2695 C CA . HIS A 1 319 ? 11.337 20.771 -11.599 1.00 62.91 319 HIS A CA 1
ATOM 2696 C C . HIS A 1 319 ? 9.867 20.816 -12.013 1.00 62.91 319 HIS A C 1
ATOM 2698 O O . HIS A 1 319 ? 9.008 21.362 -11.319 1.00 62.91 319 HIS A O 1
ATOM 2704 N N . LYS A 1 320 ? 9.579 20.220 -13.172 1.00 66.25 320 LYS A N 1
ATOM 2705 C CA . LYS A 1 320 ? 8.208 19.901 -13.552 1.00 66.25 320 LYS A CA 1
ATOM 2706 C C . LYS A 1 320 ? 7.664 18.922 -12.509 1.00 66.25 320 LYS A C 1
ATOM 2708 O O . LYS A 1 320 ? 8.272 17.878 -12.270 1.00 66.25 320 LYS A O 1
ATOM 2713 N N . ASN A 1 321 ? 6.521 19.251 -11.914 1.00 78.44 321 ASN A N 1
ATOM 2714 C CA . ASN A 1 321 ? 5.768 18.303 -11.102 1.00 78.44 321 ASN A CA 1
ATOM 2715 C C . ASN A 1 321 ? 5.158 17.267 -12.045 1.00 78.44 321 ASN A C 1
ATOM 2717 O O . ASN A 1 321 ? 4.131 17.528 -12.666 1.00 78.44 321 ASN A O 1
ATOM 2721 N N . TYR A 1 322 ? 5.835 16.130 -12.196 1.00 88.00 322 TYR A N 1
ATOM 2722 C CA . TYR A 1 322 ? 5.279 14.993 -12.916 1.00 88.00 322 TYR A CA 1
ATOM 2723 C C . TYR A 1 322 ? 4.194 14.338 -12.066 1.00 88.00 322 TYR A C 1
ATOM 2725 O O . TYR A 1 322 ? 4.387 14.133 -10.863 1.00 88.00 322 TYR A O 1
ATOM 2733 N N . SER A 1 323 ? 3.070 13.990 -12.684 1.00 93.31 323 SER A N 1
ATOM 2734 C CA . SER A 1 323 ? 2.072 13.149 -12.030 1.00 93.31 323 SER A CA 1
ATOM 2735 C C . SER A 1 323 ? 2.600 11.725 -11.834 1.00 93.31 323 SER A C 1
ATOM 2737 O O . SER A 1 323 ? 3.547 11.289 -12.502 1.00 93.31 323 SER A O 1
ATOM 2739 N N . ARG A 1 324 ? 1.966 10.957 -10.940 1.00 95.38 324 ARG A N 1
ATOM 2740 C CA . ARG A 1 324 ? 2.320 9.546 -10.750 1.00 95.38 324 ARG A CA 1
ATOM 2741 C C . ARG A 1 324 ? 2.104 8.763 -12.049 1.00 95.38 324 ARG A C 1
ATOM 2743 O O . ARG A 1 324 ? 2.977 7.991 -12.437 1.00 95.38 324 ARG A O 1
ATOM 2750 N N . LEU A 1 325 ? 1.016 9.035 -12.773 1.00 96.88 325 LEU A N 1
ATOM 2751 C CA . LEU A 1 325 ? 0.740 8.427 -14.077 1.00 96.88 325 LEU A CA 1
ATOM 2752 C C . LEU A 1 325 ? 1.800 8.763 -15.142 1.00 96.88 325 LEU A C 1
ATOM 2754 O O . LEU A 1 325 ? 2.181 7.887 -15.920 1.00 96.88 325 LEU A O 1
ATOM 2758 N N . GLU A 1 326 ? 2.298 10.004 -15.200 1.00 95.75 326 GLU A N 1
ATOM 2759 C CA . GLU A 1 326 ? 3.392 10.379 -16.111 1.00 95.75 326 GLU A CA 1
ATOM 2760 C C . GLU A 1 326 ? 4.665 9.576 -15.794 1.00 95.75 326 GLU A C 1
ATOM 2762 O O . GLU A 1 326 ? 5.275 9.007 -16.701 1.00 95.75 326 GLU A O 1
ATOM 2767 N N . ILE A 1 327 ? 5.026 9.460 -14.509 1.00 95.50 327 ILE A N 1
ATOM 2768 C CA . ILE A 1 327 ? 6.162 8.638 -14.062 1.00 95.50 327 ILE A CA 1
ATOM 2769 C C . ILE A 1 327 ? 5.950 7.161 -14.413 1.00 95.50 327 ILE A C 1
ATOM 2771 O O . ILE A 1 327 ? 6.882 6.504 -14.879 1.00 95.50 327 ILE A O 1
ATOM 2775 N N . TYR A 1 328 ? 4.734 6.642 -14.243 1.00 96.75 328 TYR A N 1
ATOM 2776 C CA . TYR A 1 328 ? 4.410 5.254 -14.561 1.00 96.75 328 TYR A CA 1
ATOM 2777 C C . TYR A 1 328 ? 4.560 4.966 -16.055 1.00 96.75 328 TYR A C 1
ATOM 2779 O O . TYR A 1 328 ? 5.236 4.011 -16.438 1.00 96.75 328 TYR A O 1
ATOM 2787 N N . ASN A 1 329 ? 3.972 5.804 -16.913 1.00 96.56 329 ASN A N 1
ATOM 2788 C CA . ASN A 1 329 ? 4.109 5.656 -18.361 1.00 96.56 329 ASN A CA 1
ATOM 2789 C C . ASN A 1 329 ? 5.583 5.690 -18.780 1.00 96.56 329 ASN A C 1
ATOM 2791 O O . ASN A 1 329 ? 6.023 4.813 -19.524 1.00 96.56 329 ASN A O 1
ATOM 2795 N N . PHE A 1 330 ? 6.371 6.616 -18.229 1.00 94.69 330 PHE A N 1
ATOM 2796 C CA . PHE A 1 330 ? 7.789 6.691 -18.553 1.00 94.69 330 PHE A CA 1
ATOM 2797 C C . PHE A 1 330 ? 8.549 5.418 -18.145 1.00 94.69 330 PHE A C 1
ATOM 2799 O O . PHE A 1 330 ? 9.177 4.784 -18.988 1.00 94.69 330 PHE A O 1
ATOM 2806 N N . TYR A 1 331 ? 8.484 5.005 -16.875 1.00 94.38 331 TYR A N 1
ATOM 2807 C CA . TYR A 1 331 ? 9.333 3.924 -16.347 1.00 94.38 331 TYR A CA 1
ATOM 2808 C C . TYR A 1 331 ? 8.803 2.506 -16.555 1.00 94.38 331 TYR A C 1
ATOM 2810 O O . TYR A 1 331 ? 9.536 1.553 -16.289 1.00 94.38 331 TYR A O 1
ATOM 2818 N N . PHE A 1 332 ? 7.560 2.326 -16.998 1.00 95.62 332 PHE A N 1
ATOM 2819 C CA . PHE A 1 332 ? 6.984 0.996 -17.229 1.00 95.62 332 PHE A CA 1
ATOM 2820 C C . PHE A 1 332 ? 6.498 0.768 -18.665 1.00 95.62 332 PHE A C 1
ATOM 2822 O O . PHE A 1 332 ? 6.212 -0.379 -19.004 1.00 95.62 332 PHE A O 1
ATOM 2829 N N . LYS A 1 333 ? 6.426 1.805 -19.518 1.00 92.56 333 LYS A N 1
ATOM 2830 C CA . LYS A 1 333 ? 6.133 1.648 -20.958 1.00 92.56 333 LYS A CA 1
ATOM 2831 C C . LYS A 1 333 ? 7.277 2.096 -21.860 1.00 92.56 333 LYS A C 1
ATOM 2833 O O . LYS A 1 333 ? 7.579 1.410 -22.828 1.00 92.56 333 LYS A O 1
ATOM 2838 N N . GLU A 1 334 ? 7.899 3.237 -21.572 1.00 90.75 334 GLU A N 1
ATOM 2839 C CA . GLU A 1 334 ? 8.872 3.850 -22.492 1.00 90.75 334 GLU A CA 1
ATOM 2840 C C . GLU A 1 334 ? 10.325 3.477 -22.176 1.00 90.75 334 GLU A C 1
ATOM 2842 O O . GLU A 1 334 ? 11.155 3.317 -23.077 1.00 90.75 334 GLU A O 1
ATOM 2847 N N . LYS A 1 335 ? 10.647 3.379 -20.886 1.00 89.88 335 LYS A N 1
ATOM 2848 C CA . LYS A 1 335 ? 11.980 3.138 -20.332 1.00 89.88 335 LYS A CA 1
ATOM 2849 C C . LYS A 1 335 ? 11.906 2.175 -19.151 1.00 89.88 335 LYS A C 1
ATOM 2851 O O . LYS A 1 335 ? 10.836 1.732 -18.747 1.00 89.88 335 LYS A O 1
ATOM 2856 N N . SER A 1 336 ? 13.071 1.824 -18.632 1.00 90.62 336 SER A N 1
ATOM 2857 C CA . SER A 1 336 ? 13.289 0.974 -17.466 1.00 90.62 336 SER A CA 1
ATOM 2858 C C . SER A 1 336 ? 13.971 1.780 -16.354 1.00 90.62 336 SER A C 1
ATOM 2860 O O . SER A 1 336 ? 14.328 2.947 -16.542 1.00 90.62 336 SER A O 1
ATOM 2862 N N . PHE A 1 337 ? 14.199 1.154 -15.201 1.00 90.38 337 PHE A N 1
ATOM 2863 C CA . PHE A 1 337 ? 14.969 1.764 -14.117 1.00 90.38 337 PHE A CA 1
ATOM 2864 C C . PHE A 1 337 ? 16.492 1.554 -14.237 1.00 90.38 337 PHE A C 1
ATOM 2866 O O . PHE A 1 337 ? 17.213 1.803 -13.272 1.00 90.38 337 PHE A O 1
ATOM 2873 N N . ASP A 1 338 ? 17.010 1.128 -15.399 1.00 87.69 338 ASP A N 1
ATOM 2874 C CA . ASP A 1 338 ? 18.440 0.823 -15.586 1.00 87.69 338 ASP A CA 1
ATOM 2875 C C . ASP A 1 338 ? 19.330 1.994 -15.157 1.00 87.69 338 ASP A C 1
ATOM 2877 O O . ASP A 1 338 ? 20.235 1.832 -14.339 1.00 87.69 338 ASP A O 1
ATOM 2881 N N . ASP A 1 339 ? 19.022 3.204 -15.621 1.00 80.00 339 ASP A N 1
ATOM 2882 C CA . ASP A 1 339 ? 19.829 4.384 -15.300 1.00 80.00 339 ASP A CA 1
ATOM 2883 C C . ASP A 1 339 ? 19.686 4.835 -13.833 1.00 80.00 339 ASP A C 1
ATOM 2885 O O . ASP A 1 339 ? 20.535 5.569 -13.316 1.00 80.00 339 ASP A O 1
ATOM 2889 N N . VAL A 1 340 ? 18.626 4.380 -13.158 1.00 81.75 340 VAL A N 1
ATOM 2890 C CA . VAL A 1 340 ? 18.331 4.668 -11.750 1.00 81.75 340 VAL A CA 1
ATOM 2891 C C . VAL A 1 340 ? 19.005 3.667 -10.813 1.00 81.75 340 VAL A C 1
ATOM 2893 O O . VAL A 1 340 ? 19.310 4.047 -9.694 1.00 81.75 340 VAL A O 1
ATOM 2896 N N . PHE A 1 341 ? 19.289 2.427 -11.227 1.00 80.06 341 PHE A N 1
ATOM 2897 C CA . PHE A 1 341 ? 19.873 1.415 -10.328 1.00 80.06 341 PHE A CA 1
ATOM 2898 C C . PHE A 1 341 ? 21.266 0.904 -10.740 1.00 80.06 341 PHE A C 1
ATOM 2900 O O . PHE A 1 341 ? 22.075 0.653 -9.852 1.00 80.06 341 PHE A O 1
ATOM 2907 N N . ASN A 1 342 ? 21.605 0.804 -12.034 1.00 73.38 342 ASN A N 1
ATOM 2908 C CA . ASN A 1 342 ? 22.810 0.083 -12.497 1.00 73.38 342 ASN A CA 1
ATOM 2909 C C . ASN A 1 342 ? 24.139 0.837 -12.417 1.00 73.38 342 ASN A C 1
ATOM 2911 O O . ASN A 1 342 ? 25.192 0.216 -12.497 1.00 73.38 342 ASN A O 1
ATOM 2915 N N . ASN A 1 343 ? 24.120 2.158 -12.257 1.00 59.91 343 ASN A N 1
ATOM 2916 C CA . ASN A 1 343 ? 25.333 2.990 -12.279 1.00 59.91 343 ASN A CA 1
ATOM 2917 C C . ASN A 1 343 ? 25.402 3.956 -11.091 1.00 59.91 343 ASN A C 1
ATOM 2919 O O . ASN A 1 343 ? 26.067 4.990 -11.130 1.00 59.91 343 ASN A O 1
ATOM 2923 N N . GLN A 1 344 ? 24.676 3.633 -10.025 1.00 60.66 344 GLN A N 1
ATOM 2924 C CA . GLN A 1 344 ? 24.560 4.479 -8.854 1.00 60.66 344 GLN A CA 1
ATOM 2925 C C . GLN A 1 344 ? 25.591 4.056 -7.794 1.00 60.66 344 GLN A C 1
ATOM 2927 O O . GLN A 1 344 ? 25.355 3.151 -6.996 1.00 60.66 344 GLN A O 1
ATOM 2932 N N . VAL A 1 345 ? 26.738 4.745 -7.765 1.00 47.75 345 VAL A N 1
ATOM 2933 C CA . VAL A 1 345 ? 27.812 4.572 -6.757 1.00 47.75 345 VAL A CA 1
ATOM 2934 C C . VAL A 1 345 ? 27.329 4.928 -5.330 1.00 47.75 345 VAL A C 1
ATOM 2936 O O . VAL A 1 345 ? 27.964 4.594 -4.338 1.00 47.75 345 VAL A O 1
ATOM 2939 N N . TRP A 1 346 ? 26.167 5.577 -5.203 1.00 51.72 346 TRP A N 1
ATOM 2940 C CA . TRP A 1 346 ? 25.650 6.174 -3.961 1.00 51.72 346 TRP A CA 1
ATOM 2941 C C . TRP A 1 346 ? 25.072 5.176 -2.953 1.00 51.72 346 TRP A C 1
ATOM 2943 O O . TRP A 1 346 ? 24.899 5.540 -1.795 1.00 51.72 346 TRP A O 1
ATOM 2953 N N . TRP A 1 347 ? 24.794 3.934 -3.360 1.00 49.91 347 TRP A N 1
ATOM 2954 C CA . TRP A 1 347 ? 24.344 2.888 -2.433 1.00 49.91 347 TR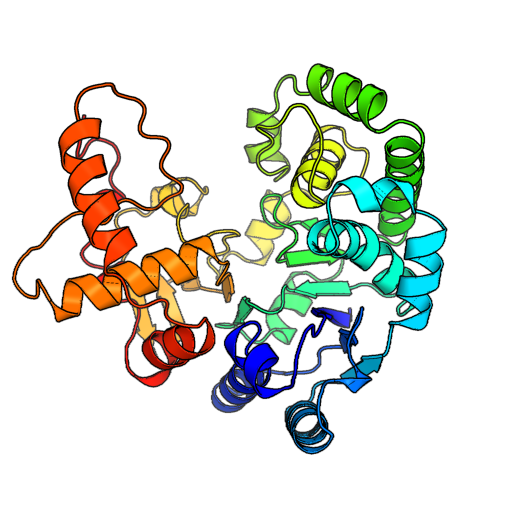P A CA 1
ATOM 2955 C C . TRP A 1 347 ? 25.498 2.272 -1.624 1.00 49.91 347 TRP A C 1
ATOM 2957 O O . TRP A 1 347 ? 25.258 1.523 -0.683 1.00 49.91 347 TRP A O 1
ATOM 2967 N N . GLN A 1 348 ? 26.755 2.567 -1.972 1.00 47.69 348 GLN A N 1
ATOM 2968 C CA . GLN A 1 348 ? 27.916 2.068 -1.241 1.00 47.69 348 GLN A CA 1
ATOM 2969 C C . GLN A 1 348 ? 28.154 2.888 0.037 1.00 47.69 348 GLN A C 1
ATOM 2971 O O . GLN A 1 348 ? 28.358 4.105 0.005 1.00 47.69 348 GLN A O 1
ATOM 2976 N N . LYS A 1 349 ? 28.188 2.197 1.182 1.00 41.97 349 LYS A N 1
ATOM 2977 C CA . LYS A 1 349 ? 28.620 2.765 2.466 1.00 41.97 349 LYS A CA 1
ATOM 2978 C C . LYS A 1 349 ? 30.071 3.252 2.326 1.00 41.97 349 LYS A C 1
ATOM 2980 O O . LYS A 1 349 ? 30.923 2.488 1.888 1.00 41.97 349 LYS A O 1
ATOM 2985 N N . GLY A 1 350 ? 30.361 4.502 2.692 1.00 37.22 350 GLY A N 1
ATOM 2986 C CA . GLY A 1 350 ? 31.733 5.034 2.676 1.00 37.22 350 GLY A CA 1
ATOM 2987 C C . GLY A 1 350 ? 32.151 5.844 1.443 1.00 37.22 350 GLY A C 1
ATOM 2988 O O . GLY A 1 350 ? 33.232 6.415 1.457 1.00 37.22 350 GLY A O 1
ATOM 2989 N N . VAL A 1 351 ? 31.318 5.968 0.404 1.00 33.12 351 VAL A N 1
ATOM 2990 C CA . VAL A 1 351 ? 31.685 6.731 -0.816 1.00 33.12 351 VAL A CA 1
ATOM 2991 C C . VAL A 1 351 ? 31.704 8.254 -0.600 1.00 33.12 351 VAL A C 1
ATOM 2993 O O . VAL A 1 351 ? 32.200 8.998 -1.441 1.00 33.12 351 VAL A O 1
ATOM 2996 N N . PHE A 1 352 ? 31.227 8.724 0.557 1.00 37.69 352 PHE A N 1
ATOM 2997 C CA . PHE A 1 352 ? 31.265 10.137 0.954 1.00 37.69 352 PHE A CA 1
ATOM 2998 C C . PHE A 1 352 ? 31.587 10.337 2.446 1.00 37.69 352 PHE A C 1
ATOM 3000 O O . PHE A 1 352 ? 31.044 11.264 3.046 1.00 37.69 352 PHE A O 1
ATOM 3007 N N . VAL A 1 353 ? 32.395 9.457 3.058 1.00 29.81 353 VAL A N 1
ATOM 3008 C CA . VAL A 1 353 ? 32.971 9.755 4.390 1.00 29.81 353 VAL A CA 1
ATOM 3009 C C . VAL A 1 353 ? 34.028 10.840 4.249 1.00 29.81 353 VAL A C 1
ATOM 3011 O O . VAL A 1 353 ? 34.872 10.702 3.335 1.00 29.81 353 VAL A O 1
#